Protein AF-A0A6F9CWI9-F1 (afdb_monomer)

Radius of gyration: 22.53 Å; Cα contacts (8 Å, |Δi|>4): 244; chains: 1; bounding box: 48×57×60 Å

Solvent-accessible surface area (backbone atoms only — not comparable to full-atom values): 13612 Å² total; per-residue (Å²): 106,69,52,42,53,70,71,31,34,35,52,53,48,54,38,64,93,28,52,43,75,46,95,86,74,48,76,44,82,51,75,65,89,70,38,47,77,46,67,90,95,56,34,76,38,84,75,82,71,62,57,75,76,38,55,42,40,74,71,73,48,93,63,99,56,70,42,57,37,62,51,38,40,38,26,8,46,24,39,29,53,45,24,73,72,63,76,45,63,77,48,79,58,93,48,67,69,59,29,54,47,38,54,63,70,53,78,85,71,80,66,85,67,68,81,74,58,70,55,56,52,50,51,41,50,37,25,57,38,72,50,66,91,76,28,57,47,72,75,56,52,56,68,30,48,65,70,8,59,72,65,77,49,67,65,80,53,65,82,80,70,47,73,86,81,80,83,48,72,68,55,59,64,61,68,68,70,76,77,90,41,72,65,57,54,52,49,52,54,52,23,62,75,64,76,36,94,64,70,90,78,66,65,76,71,62,64,63,65,73,70,68,82,66,86,78,92,82,79,136

Mean predicted aligned error: 11.87 Å

pLDDT: mean 84.64, std 15.92, range [37.09, 98.62]

Nearest PDB structures (foldseek):
  6cmj-assembly2_B  TM=9.920E-01  e=4.333E-23  Homo sapiens
  6ccf-assembly2_B  TM=9.978E-01  e=1.115E-20  Homo sapiens
  6ccf-assembly1_A  TM=9.974E-01  e=1.322E-20  Homo sapiens
  6cd6-assembly4_D  TM=9.961E-01  e=2.079E-20  Homo sapiens
  5yvc-assembly1_A  TM=9.947E-01  e=2.608E-20  Homo sapiens

Foldseek 3Di:
DLQCLLLQKQQLAQAPVQWDADPVRDTDGHDSPPMDGDDDNFDFDQDHDYDLLLAALVNLDPDSGTDGSQLSSLSSVLQRLLCVQPVDGQFDDPDSVVSSVCNQDPQRDDDVPPDDDVLNVVLSNLSSPNDSVSRDGPVRSQVRCVNCVNVVRHDDDCVVVHDNDDQDPVNVVVVDDPPPDPVVVVQVVVCVVVVHPDRPPPDPVVVVVVVPPDDDDDDD

Structure (mmCIF, N/CA/C/O backbone):
data_AF-A0A6F9CWI9-F1
#
_entry.id   AF-A0A6F9CWI9-F1
#
loop_
_atom_site.group_PDB
_atom_site.id
_atom_site.type_symbol
_atom_site.label_atom_id
_atom_site.label_alt_id
_atom_site.label_comp_id
_atom_site.label_asym_id
_atom_site.label_entity_id
_atom_site.label_seq_id
_atom_site.pdbx_PDB_ins_code
_atom_site.Cartn_x
_atom_site.Cartn_y
_atom_site.Cartn_z
_atom_site.occupancy
_atom_site.B_iso_or_equiv
_atom_site.auth_seq_id
_atom_site.auth_comp_id
_atom_site.auth_asym_id
_atom_site.auth_atom_id
_atom_site.pdbx_PDB_model_num
ATOM 1 N N . MET A 1 1 ? -9.636 0.264 3.028 1.00 91.25 1 MET A N 1
ATOM 2 C CA . MET A 1 1 ? -8.528 0.916 3.762 1.00 91.25 1 MET A CA 1
ATOM 3 C C . MET A 1 1 ? -8.906 2.286 4.291 1.00 91.25 1 MET A C 1
ATOM 5 O O . MET A 1 1 ? -8.685 2.490 5.474 1.00 91.25 1 MET A O 1
ATOM 9 N N . GLU A 1 2 ? -9.526 3.167 3.491 1.00 93.12 2 GLU A N 1
ATOM 10 C CA . GLU A 1 2 ? -10.055 4.467 3.962 1.00 93.12 2 GLU A CA 1
ATOM 11 C C . GLU A 1 2 ? -10.816 4.347 5.290 1.00 93.12 2 GLU A C 1
ATOM 13 O O . GLU A 1 2 ? -10.438 4.980 6.268 1.00 93.12 2 GLU A O 1
ATOM 18 N N . HIS A 1 3 ? -11.778 3.420 5.363 1.00 91.38 3 HIS A N 1
ATOM 19 C CA . HIS A 1 3 ? -12.528 3.145 6.588 1.00 91.38 3 HIS A CA 1
ATOM 20 C C . HIS A 1 3 ? -11.636 2.837 7.807 1.00 91.38 3 HIS A C 1
ATOM 22 O O . HIS A 1 3 ? -11.851 3.400 8.873 1.00 91.38 3 HIS A O 1
ATOM 28 N N . LEU A 1 4 ? -10.601 1.994 7.675 1.00 92.94 4 LEU A N 1
ATOM 29 C CA . LEU A 1 4 ? -9.699 1.686 8.798 1.00 92.94 4 LEU A CA 1
ATOM 30 C C . LEU A 1 4 ? -8.928 2.929 9.250 1.00 92.94 4 LEU A C 1
ATOM 32 O O . LEU A 1 4 ? -8.852 3.217 10.443 1.00 92.94 4 LEU A O 1
ATOM 36 N N . HIS A 1 5 ? -8.403 3.696 8.295 1.00 93.44 5 HIS A N 1
ATOM 37 C CA . HIS A 1 5 ? -7.671 4.932 8.575 1.00 93.44 5 HIS A CA 1
ATOM 38 C C . HIS A 1 5 ? -8.568 6.002 9.212 1.00 93.44 5 HIS A C 1
ATOM 40 O O . HIS A 1 5 ? -8.083 6.772 10.046 1.00 93.44 5 HIS A O 1
ATOM 46 N N . TYR A 1 6 ? -9.859 6.020 8.863 1.00 90.69 6 TYR A N 1
ATOM 47 C CA . TYR A 1 6 ? -10.886 6.851 9.489 1.00 90.69 6 TYR A CA 1
ATOM 48 C C . TYR A 1 6 ? -11.151 6.431 10.944 1.00 90.69 6 TYR A C 1
ATOM 50 O O . TYR A 1 6 ? -11.106 7.279 11.834 1.00 90.69 6 TYR A O 1
ATOM 58 N N . GLN A 1 7 ? -11.274 5.122 11.218 1.00 90.12 7 GLN A N 1
ATOM 59 C CA . GLN A 1 7 ? -11.365 4.559 12.582 1.00 90.12 7 GLN A CA 1
ATOM 60 C C . GLN A 1 7 ? -10.060 4.668 13.395 1.00 90.12 7 GLN A C 1
ATOM 62 O O . GLN A 1 7 ? -9.957 4.118 14.491 1.00 90.12 7 GLN A O 1
ATOM 67 N N . LYS A 1 8 ? -9.042 5.358 12.869 1.00 91.88 8 LYS A N 1
ATOM 68 C CA . LYS A 1 8 ? -7.715 5.498 13.479 1.00 91.88 8 LYS A CA 1
ATOM 69 C C . LYS A 1 8 ? -6.986 4.170 13.686 1.00 91.88 8 LYS A C 1
ATOM 71 O O . LYS A 1 8 ? -6.281 3.985 14.675 1.00 91.88 8 LYS A O 1
ATOM 76 N N . ILE A 1 9 ? -7.124 3.259 12.727 1.00 93.31 9 ILE A N 1
ATOM 77 C CA . ILE A 1 9 ? -6.454 1.958 12.706 1.00 93.31 9 ILE A CA 1
ATOM 78 C C . ILE A 1 9 ? -5.525 1.891 11.495 1.00 93.31 9 ILE A C 1
ATOM 80 O O . ILE A 1 9 ? -5.946 2.143 10.368 1.00 93.31 9 ILE A O 1
ATOM 84 N N . VAL A 1 10 ? -4.270 1.507 11.720 1.00 94.00 10 VAL A N 1
ATOM 85 C CA . VAL A 1 10 ? -3.338 1.086 10.661 1.00 94.00 10 VAL A CA 1
ATOM 86 C C . VAL A 1 10 ? -3.203 -0.430 10.683 1.00 94.00 10 VAL A C 1
ATOM 88 O O . VAL A 1 10 ? -3.048 -1.028 11.751 1.00 94.00 10 VAL A O 1
ATOM 91 N N . HIS A 1 11 ? -3.281 -1.069 9.517 1.00 95.56 11 HIS A N 1
ATOM 92 C CA . HIS A 1 11 ? -3.349 -2.530 9.434 1.00 95.56 11 HIS A CA 1
ATOM 93 C C . HIS A 1 11 ? -1.970 -3.186 9.570 1.00 95.56 11 HIS A C 1
ATOM 95 O O . HIS A 1 11 ? -1.829 -4.188 10.268 1.00 95.56 11 HIS A O 1
ATOM 101 N N . ARG A 1 12 ? -0.943 -2.616 8.925 1.00 93.56 12 ARG A N 1
ATOM 102 C CA . ARG A 1 12 ? 0.479 -3.023 8.976 1.00 93.56 12 ARG A CA 1
ATOM 103 C C . ARG A 1 12 ? 0.832 -4.386 8.368 1.00 93.56 12 ARG A C 1
ATOM 105 O O . ARG A 1 12 ? 2.012 -4.673 8.205 1.00 93.56 12 ARG A O 1
ATOM 112 N N . ASP A 1 13 ? -0.147 -5.207 7.990 1.00 94.81 13 ASP A N 1
ATOM 113 C CA . ASP A 1 13 ? 0.088 -6.479 7.275 1.00 94.81 13 ASP A CA 1
ATOM 114 C C . ASP A 1 13 ? -0.877 -6.700 6.096 1.00 94.81 13 ASP A C 1
ATOM 116 O O . ASP A 1 13 ? -1.504 -7.750 5.959 1.00 94.81 13 ASP A O 1
ATOM 120 N N . ILE A 1 14 ? -1.053 -5.678 5.252 1.00 97.38 14 ILE A N 1
ATOM 121 C CA . ILE A 1 14 ? -1.838 -5.810 4.016 1.00 97.38 14 ILE A CA 1
ATOM 122 C C . ILE A 1 14 ? -1.069 -6.666 3.006 1.00 97.38 14 ILE A C 1
ATOM 124 O O . ILE A 1 14 ? 0.055 -6.350 2.622 1.00 97.38 14 ILE A O 1
ATOM 128 N N . LYS A 1 15 ? -1.699 -7.760 2.579 1.00 96.62 15 LYS A N 1
ATOM 129 C CA . LYS A 1 15 ? -1.179 -8.717 1.596 1.00 96.62 15 LYS A CA 1
ATOM 130 C C . LYS A 1 15 ? -2.331 -9.523 0.991 1.00 96.62 15 LYS A C 1
ATOM 132 O O . LYS A 1 15 ? -3.368 -9.637 1.646 1.00 96.62 15 LYS A O 1
ATOM 137 N N . PRO A 1 16 ? -2.155 -10.175 -0.176 1.00 96.62 16 PRO A N 1
ATOM 138 C CA . PRO A 1 16 ? -3.210 -10.978 -0.799 1.00 96.62 16 PRO A CA 1
ATOM 139 C C . PRO A 1 16 ? -3.858 -12.008 0.138 1.00 96.62 16 PRO A C 1
ATOM 141 O O . PRO A 1 16 ? -5.068 -12.178 0.117 1.00 96.62 16 PRO A O 1
ATOM 144 N N . ALA A 1 17 ? -3.073 -12.657 1.006 1.00 94.12 17 ALA A N 1
ATOM 145 C CA . ALA A 1 17 ? -3.584 -13.655 1.951 1.00 94.12 17 ALA A CA 1
ATOM 146 C C . ALA A 1 17 ? -4.546 -13.082 3.014 1.00 94.12 17 ALA A C 1
ATOM 148 O O . ALA A 1 17 ? -5.330 -13.837 3.582 1.00 94.12 17 ALA A O 1
ATOM 149 N N . ASN A 1 18 ? -4.493 -11.768 3.254 1.00 96.06 18 ASN A N 1
ATOM 150 C CA . ASN A 1 18 ? -5.321 -11.049 4.225 1.00 96.06 18 ASN A CA 1
ATOM 151 C C . ASN A 1 18 ? -6.471 -10.275 3.546 1.00 96.06 18 ASN A C 1
ATOM 153 O O . ASN A 1 18 ? -7.184 -9.520 4.203 1.00 96.06 18 ASN A O 1
ATOM 157 N N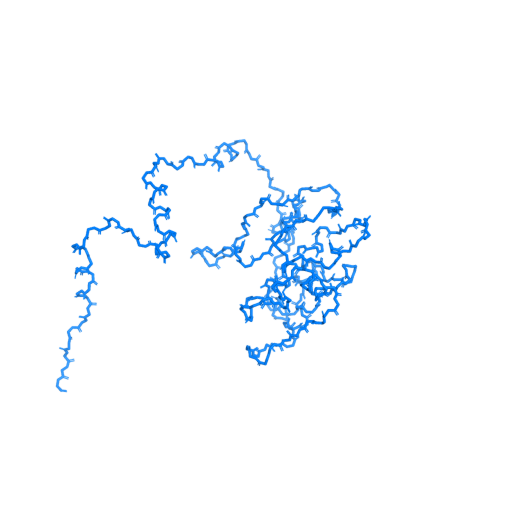 . VAL A 1 19 ? -6.665 -10.462 2.234 1.00 95.44 19 VAL A N 1
ATOM 158 C CA . VAL A 1 19 ? -7.799 -9.931 1.468 1.00 95.44 19 VAL A CA 1
ATOM 159 C C . VAL A 1 19 ? -8.687 -11.107 1.073 1.00 95.44 19 VAL A C 1
ATOM 161 O O . VAL A 1 19 ? -8.364 -11.881 0.175 1.00 95.44 19 VAL A O 1
ATOM 164 N N . LEU A 1 20 ? -9.797 -11.270 1.785 1.00 94.19 20 LEU A N 1
ATOM 165 C CA . LEU A 1 20 ? -10.723 -12.385 1.613 1.00 94.19 20 LEU A CA 1
ATOM 166 C C . LEU A 1 20 ? -11.842 -12.005 0.646 1.00 94.19 20 LEU A C 1
ATOM 168 O O . LEU A 1 20 ? -12.355 -10.894 0.718 1.00 94.19 20 LEU A O 1
ATOM 172 N N . LEU A 1 21 ? -12.253 -12.933 -0.217 1.00 92.00 21 LEU A N 1
ATOM 173 C CA . LEU A 1 21 ? -13.397 -12.758 -1.113 1.00 92.00 21 LEU A CA 1
ATOM 174 C C . LEU A 1 21 ? -14.643 -13.406 -0.497 1.00 92.00 21 LEU A C 1
ATOM 176 O O . LEU A 1 21 ? -14.624 -14.597 -0.176 1.00 92.00 21 LEU A O 1
ATOM 180 N N . GLY A 1 22 ? -15.699 -12.616 -0.316 1.00 89.56 22 GLY A N 1
ATOM 181 C CA . GLY A 1 22 ? -17.019 -13.082 0.094 1.00 89.56 22 GLY A CA 1
ATOM 182 C C . GLY A 1 22 ? -17.752 -13.827 -1.022 1.00 89.56 22 GLY A C 1
ATOM 183 O O . GLY A 1 22 ? -17.395 -13.753 -2.197 1.00 89.56 22 GLY A O 1
ATOM 184 N N . ASP A 1 23 ? -18.801 -14.553 -0.647 1.00 90.25 23 ASP A N 1
ATOM 185 C CA . ASP A 1 23 ? -19.734 -15.214 -1.569 1.00 90.25 23 ASP A CA 1
ATOM 186 C C . ASP A 1 23 ? -20.572 -14.222 -2.389 1.00 90.25 23 ASP A C 1
ATOM 188 O O . ASP A 1 23 ? -21.022 -14.543 -3.487 1.00 90.25 23 ASP A O 1
ATOM 192 N N . ASP A 1 24 ? -20.718 -13.003 -1.882 1.00 90.56 24 ASP A N 1
ATOM 193 C CA . ASP A 1 24 ? -21.313 -11.848 -2.548 1.00 90.56 24 ASP A CA 1
ATOM 194 C C . ASP A 1 24 ? -20.381 -11.161 -3.564 1.00 90.56 24 ASP A C 1
ATOM 196 O O . ASP A 1 24 ? -20.781 -10.193 -4.207 1.00 90.56 24 ASP A O 1
ATOM 200 N N . GLY A 1 25 ? -19.146 -11.649 -3.718 1.00 88.38 25 GLY A N 1
ATOM 201 C CA . GLY A 1 25 ? -18.148 -11.073 -4.617 1.00 88.38 25 GLY A CA 1
ATOM 202 C C . GLY A 1 25 ? -17.420 -9.847 -4.058 1.00 88.38 25 GLY A C 1
ATOM 203 O O . GLY A 1 25 ? -16.585 -9.282 -4.764 1.00 88.38 25 GLY A O 1
ATOM 204 N N . HIS A 1 26 ? -17.670 -9.447 -2.806 1.00 89.19 26 HIS A N 1
ATOM 205 C CA . HIS A 1 26 ? -16.976 -8.322 -2.179 1.00 89.19 26 HIS A CA 1
ATOM 206 C C . HIS A 1 26 ? -15.739 -8.768 -1.405 1.00 89.19 26 HIS A C 1
ATOM 208 O O . HIS A 1 26 ? -15.702 -9.827 -0.774 1.00 89.19 26 HIS A O 1
ATOM 214 N N . VAL A 1 27 ? -14.711 -7.920 -1.411 1.00 92.69 27 VAL A N 1
ATOM 215 C CA . VAL A 1 27 ? -13.483 -8.164 -0.650 1.00 92.69 27 VAL A CA 1
ATOM 216 C C . VAL A 1 27 ? -13.596 -7.651 0.785 1.00 92.69 27 VAL A C 1
ATOM 218 O O . VAL A 1 27 ? -14.159 -6.587 1.043 1.00 92.69 27 VAL A O 1
ATOM 221 N N . LYS A 1 28 ? -13.016 -8.390 1.732 1.00 92.44 28 LYS A N 1
ATOM 222 C CA . LYS A 1 28 ? -12.929 -8.028 3.151 1.00 92.44 28 LYS A CA 1
ATOM 223 C C . LYS A 1 28 ? -11.494 -8.171 3.639 1.00 92.44 28 LYS A C 1
ATOM 225 O O . LYS A 1 28 ? -10.828 -9.162 3.350 1.00 92.44 28 LYS A O 1
ATOM 230 N N . ILE A 1 29 ? -11.024 -7.180 4.389 1.00 94.25 29 ILE A N 1
ATOM 231 C CA . ILE A 1 29 ? -9.702 -7.216 5.023 1.00 94.25 29 ILE A CA 1
ATOM 232 C C . ILE A 1 29 ? -9.796 -8.060 6.296 1.00 94.25 29 ILE A C 1
ATOM 234 O O . ILE A 1 29 ? -10.750 -7.921 7.062 1.00 94.25 29 ILE A O 1
ATOM 238 N N . ALA A 1 30 ? -8.819 -8.933 6.510 1.00 93.38 30 ALA A N 1
ATOM 239 C CA . ALA A 1 30 ? -8.732 -9.823 7.659 1.00 93.38 30 ALA A CA 1
ATOM 240 C C . ALA A 1 30 ? -7.338 -9.775 8.306 1.00 93.38 30 ALA A C 1
ATOM 242 O O . ALA A 1 30 ? -6.405 -9.224 7.737 1.00 93.38 30 ALA A O 1
ATOM 243 N N . ASP A 1 31 ? -7.213 -10.424 9.467 1.00 91.19 31 ASP A N 1
ATOM 244 C CA . ASP A 1 31 ? -5.972 -10.565 10.246 1.00 91.19 31 ASP A CA 1
ATOM 245 C C . ASP A 1 31 ? -5.373 -9.244 10.766 1.00 91.19 31 ASP A C 1
ATOM 247 O O . ASP A 1 31 ? -4.345 -8.743 10.318 1.00 91.19 31 ASP A O 1
ATOM 251 N N . PHE A 1 32 ? -6.010 -8.723 11.814 1.00 92.06 32 PHE A N 1
ATOM 252 C CA . PHE A 1 32 ? -5.604 -7.511 12.526 1.00 92.06 32 PHE A CA 1
ATOM 253 C C . PHE A 1 32 ? -4.542 -7.769 13.612 1.00 92.06 32 PHE A C 1
ATOM 255 O O . PHE A 1 32 ? -4.320 -6.907 14.464 1.00 92.06 32 PHE A O 1
ATOM 262 N N . GLY A 1 33 ? -3.876 -8.933 13.614 1.00 89.12 33 GLY A N 1
ATOM 263 C CA . GLY A 1 33 ? -3.001 -9.375 14.710 1.00 89.12 33 GLY A CA 1
ATOM 264 C C . GLY A 1 33 ? -1.794 -8.473 14.996 1.00 89.12 33 GLY A C 1
ATOM 265 O O . GLY A 1 33 ? -1.249 -8.509 16.097 1.00 89.12 33 GLY A O 1
ATOM 266 N N . VAL A 1 34 ? -1.391 -7.646 14.026 1.00 89.44 34 VAL A N 1
ATOM 267 C CA . VAL A 1 34 ? -0.309 -6.652 14.167 1.00 89.44 34 VAL A CA 1
ATOM 268 C C . VAL A 1 34 ? -0.765 -5.215 13.896 1.00 89.44 34 VAL A C 1
ATOM 270 O O . VAL A 1 34 ? 0.072 -4.311 13.793 1.00 89.44 34 VAL A O 1
ATOM 273 N N . SER A 1 35 ? -2.079 -5.003 13.784 1.00 91.12 35 SER A N 1
ATOM 274 C CA . SER A 1 35 ? -2.664 -3.676 13.594 1.00 91.12 35 SER A CA 1
ATOM 275 C C . SER A 1 35 ? -2.382 -2.770 14.795 1.00 91.12 35 SER A C 1
ATOM 277 O O . SER A 1 35 ? -2.045 -3.237 15.885 1.00 91.12 35 SER A O 1
ATOM 279 N N . ASN A 1 36 ? -2.468 -1.457 14.591 1.00 90.25 36 ASN A N 1
ATOM 280 C CA . ASN A 1 36 ? -2.292 -0.489 15.667 1.00 90.25 36 ASN A CA 1
ATOM 281 C C . ASN A 1 36 ? -3.350 0.609 15.598 1.00 90.25 36 ASN A C 1
ATOM 283 O O . ASN A 1 36 ? -3.658 1.106 14.514 1.00 90.25 36 ASN A O 1
ATOM 287 N N . GLN A 1 37 ? -3.852 1.012 16.762 1.00 90.25 37 GLN A N 1
ATOM 288 C CA . GLN A 1 37 ? -4.696 2.190 16.902 1.00 90.25 37 GLN A CA 1
ATOM 289 C C . GLN A 1 37 ? -3.817 3.416 17.169 1.00 90.25 37 GLN A C 1
ATOM 291 O O . GLN A 1 37 ? -2.777 3.314 17.821 1.00 90.25 37 GLN A O 1
ATOM 296 N N . PHE A 1 38 ? -4.209 4.577 16.657 1.00 88.88 38 PHE A N 1
ATOM 297 C CA . PHE A 1 38 ? -3.470 5.820 16.858 1.00 88.88 38 PHE A CA 1
ATOM 298 C C . PHE A 1 38 ? -4.384 6.984 17.232 1.00 88.88 38 PHE A C 1
ATOM 300 O O . PHE A 1 38 ? -5.596 6.939 17.045 1.00 88.88 38 PHE A O 1
ATOM 307 N N . GLU A 1 39 ? -3.7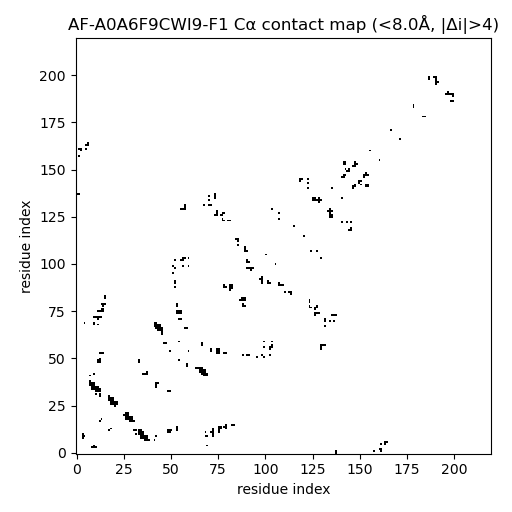86 8.054 17.746 1.00 84.81 39 GLU A N 1
ATOM 308 C CA . GLU A 1 39 ? -4.471 9.316 18.012 1.00 84.81 39 GLU A CA 1
ATOM 309 C C . GLU A 1 39 ? -4.014 10.392 17.020 1.00 84.81 39 GLU A C 1
ATOM 311 O O . GLU A 1 39 ? -2.923 10.327 16.451 1.00 84.81 39 GLU A O 1
ATOM 316 N N . GLY A 1 40 ? -4.855 11.402 16.796 1.00 88.19 40 GLY A N 1
ATOM 317 C CA . GLY A 1 40 ? -4.556 12.482 15.856 1.00 88.19 40 GLY A CA 1
ATOM 318 C C . GLY A 1 40 ? -4.707 12.071 14.387 1.00 88.19 40 GLY A C 1
ATOM 319 O O . GLY A 1 40 ? -5.639 11.352 14.012 1.00 88.19 40 GLY A O 1
ATOM 320 N N . ASN A 1 41 ? -3.834 12.596 13.524 1.00 83.00 41 ASN A N 1
ATOM 321 C CA . ASN A 1 41 ? -3.974 12.460 12.069 1.00 83.00 41 ASN A CA 1
ATOM 322 C C . ASN A 1 41 ? -3.303 11.210 11.492 1.00 83.00 41 ASN A C 1
ATOM 324 O O . ASN A 1 41 ? -3.758 10.723 10.454 1.00 83.00 41 ASN A O 1
ATOM 328 N N . ASP A 1 42 ? -2.276 10.676 12.153 1.00 86.50 42 ASP A N 1
ATOM 329 C CA . ASP A 1 42 ? -1.497 9.536 11.668 1.00 86.50 42 ASP A CA 1
ATOM 330 C C . ASP A 1 42 ? -0.848 8.758 12.822 1.00 86.50 42 ASP A C 1
ATOM 332 O O . ASP A 1 42 ? -0.602 9.307 13.896 1.00 86.50 42 ASP A O 1
ATOM 336 N N . ALA A 1 43 ? -0.536 7.488 12.578 1.00 82.38 43 ALA A N 1
ATOM 337 C CA . ALA A 1 43 ? 0.235 6.655 13.484 1.00 82.38 43 ALA A CA 1
ATOM 338 C C . ALA A 1 43 ? 1.728 6.927 13.285 1.00 82.38 43 ALA A C 1
ATOM 340 O O . ALA A 1 43 ? 2.304 6.505 12.285 1.00 82.38 43 ALA A O 1
ATOM 341 N N . LEU A 1 44 ? 2.374 7.577 14.252 1.00 85.50 44 LEU A N 1
ATOM 342 C CA . LEU A 1 44 ? 3.832 7.688 14.283 1.00 85.50 44 LEU A CA 1
ATOM 343 C C . LEU A 1 44 ? 4.423 6.408 14.874 1.00 85.50 44 LEU A C 1
ATOM 345 O O . LEU A 1 44 ? 4.397 6.187 16.084 1.00 85.50 44 LEU A O 1
ATOM 349 N N . LEU A 1 45 ? 4.928 5.539 14.002 1.00 81.75 45 LEU A N 1
ATOM 350 C CA . LEU A 1 45 ? 5.431 4.223 14.380 1.00 81.75 45 LEU A CA 1
ATOM 351 C C . LEU A 1 45 ? 6.961 4.219 14.459 1.00 81.75 45 LEU A C 1
ATOM 353 O O . LEU A 1 45 ? 7.639 4.807 13.623 1.00 81.75 45 LEU A O 1
ATOM 357 N N . SER A 1 46 ? 7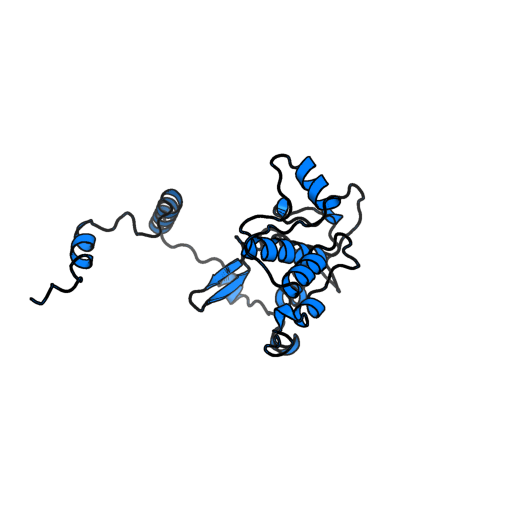.495 3.513 15.457 1.00 77.00 46 SER A N 1
ATOM 358 C CA . SER A 1 46 ? 8.930 3.228 15.620 1.00 77.00 46 SER A CA 1
ATOM 359 C C . SER A 1 46 ? 9.252 1.729 15.591 1.00 77.00 46 SER A C 1
ATOM 361 O O . SER A 1 46 ? 10.421 1.347 15.613 1.00 77.00 46 SER A O 1
ATOM 363 N N . SER A 1 47 ? 8.225 0.869 15.550 1.00 74.25 47 SER A N 1
ATOM 364 C CA . SER A 1 47 ? 8.365 -0.590 15.530 1.00 74.25 47 SER A CA 1
ATOM 365 C C . SER A 1 47 ? 8.077 -1.172 14.150 1.00 74.25 47 SER A C 1
ATOM 367 O O . SER A 1 47 ? 7.119 -0.788 13.471 1.00 74.25 47 SER A O 1
ATOM 369 N N . THR A 1 48 ? 8.881 -2.156 13.762 1.00 76.19 48 THR A N 1
ATOM 370 C CA . THR A 1 48 ? 8.691 -2.943 12.545 1.00 76.19 48 THR A CA 1
ATOM 371 C C . THR A 1 48 ? 7.822 -4.166 12.841 1.00 76.19 48 THR A C 1
ATOM 373 O O . THR A 1 48 ? 8.055 -4.897 13.800 1.00 76.19 48 THR A O 1
ATOM 376 N N . ALA A 1 49 ? 6.780 -4.375 12.038 1.00 79.75 49 ALA A N 1
ATOM 377 C CA . ALA A 1 49 ? 5.923 -5.559 12.074 1.00 79.75 49 ALA A CA 1
ATOM 378 C C . ALA A 1 49 ? 5.356 -5.813 10.670 1.00 79.75 49 ALA A C 1
ATOM 380 O O . ALA A 1 49 ? 5.376 -4.909 9.834 1.00 79.75 49 ALA A O 1
ATOM 381 N N . GLY A 1 50 ? 4.845 -7.023 10.438 1.00 85.25 50 GLY A N 1
ATOM 382 C CA . GLY A 1 50 ? 4.255 -7.434 9.163 1.00 85.25 50 GLY A CA 1
ATOM 383 C C . GLY A 1 50 ? 5.153 -8.358 8.338 1.00 85.25 50 GLY A C 1
ATOM 384 O O . GLY A 1 50 ? 6.219 -8.800 8.771 1.00 85.25 50 GLY A O 1
ATOM 385 N N . THR A 1 51 ? 4.683 -8.696 7.141 1.00 91.25 51 THR A N 1
ATOM 386 C CA . THR A 1 51 ? 5.358 -9.631 6.234 1.00 91.25 51 THR A CA 1
ATOM 387 C C . THR A 1 51 ? 6.505 -8.938 5.474 1.00 91.25 51 THR A C 1
ATOM 389 O O . THR A 1 51 ? 6.239 -7.967 4.767 1.00 91.25 51 THR A O 1
ATOM 392 N N . PRO A 1 52 ? 7.759 -9.444 5.504 1.00 94.06 52 PRO A N 1
ATOM 393 C CA . PRO A 1 52 ? 8.930 -8.721 4.988 1.00 94.06 52 PRO A CA 1
ATOM 394 C C . PRO A 1 52 ? 8.845 -8.182 3.555 1.00 94.06 52 PRO A C 1
ATOM 396 O O . PRO A 1 52 ? 9.264 -7.061 3.293 1.00 94.06 52 PRO A O 1
ATOM 399 N N . ALA A 1 53 ? 8.275 -8.946 2.617 1.00 95.94 53 ALA A N 1
ATOM 400 C CA . ALA A 1 53 ? 8.153 -8.522 1.216 1.00 95.94 53 ALA A CA 1
ATOM 401 C C . ALA A 1 53 ? 7.170 -7.350 1.002 1.00 95.94 53 ALA A C 1
ATOM 403 O O . ALA A 1 53 ? 7.173 -6.736 -0.062 1.00 95.94 53 ALA A O 1
ATOM 404 N N . PHE A 1 54 ? 6.343 -7.045 2.006 1.00 97.06 54 PHE A N 1
ATOM 405 C CA . PHE A 1 54 ? 5.328 -5.990 1.995 1.00 97.06 54 PHE A CA 1
ATOM 406 C C . PHE A 1 54 ? 5.729 -4.790 2.864 1.00 97.06 54 PHE A C 1
ATOM 408 O O . PHE A 1 54 ? 4.990 -3.813 2.932 1.00 97.06 54 PHE A O 1
ATOM 415 N N . MET A 1 55 ? 6.892 -4.840 3.522 1.00 95.12 55 MET A N 1
ATOM 416 C CA . MET A 1 55 ? 7.378 -3.745 4.360 1.00 95.12 55 MET A CA 1
ATOM 417 C C . MET A 1 55 ? 7.873 -2.576 3.504 1.00 95.12 55 MET A C 1
ATOM 419 O O . MET A 1 55 ? 8.576 -2.771 2.509 1.00 95.12 55 MET A O 1
ATOM 423 N N . ALA A 1 56 ? 7.522 -1.358 3.914 1.00 95.06 56 ALA A N 1
ATOM 424 C CA . ALA A 1 56 ? 7.948 -0.132 3.250 1.00 95.06 56 ALA A CA 1
ATOM 425 C C . ALA A 1 56 ? 9.422 0.199 3.567 1.00 95.06 56 ALA A C 1
ATOM 427 O O . ALA A 1 56 ? 9.897 -0.124 4.664 1.00 95.06 56 ALA A O 1
ATOM 428 N N . PRO A 1 57 ? 10.168 0.837 2.648 1.00 94.81 57 PRO A N 1
ATOM 429 C CA . PRO A 1 57 ? 11.608 1.060 2.787 1.00 94.81 57 PRO A CA 1
ATOM 430 C C . PRO A 1 57 ? 11.991 1.889 4.017 1.00 9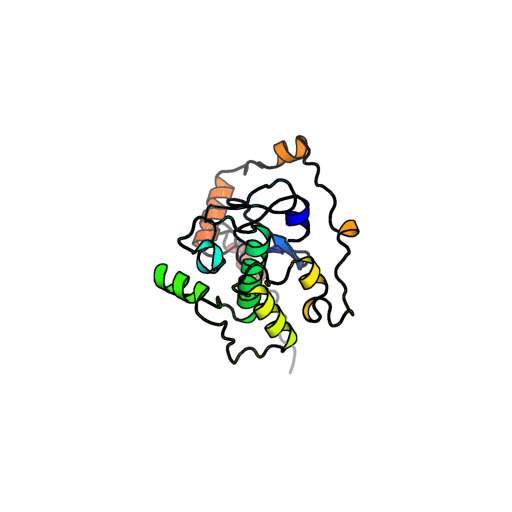4.81 57 PRO A C 1
ATOM 432 O O . PRO A 1 57 ? 13.026 1.620 4.626 1.00 94.81 57 PRO A O 1
ATOM 435 N N . GLU A 1 58 ? 11.158 2.849 4.419 1.00 92.56 58 GLU A N 1
ATOM 436 C CA . GLU A 1 58 ? 11.377 3.696 5.593 1.00 92.56 58 GLU A CA 1
ATOM 437 C C . GLU A 1 58 ? 11.421 2.903 6.908 1.00 92.56 58 GLU A C 1
ATOM 439 O O . GLU A 1 58 ? 12.131 3.285 7.833 1.00 92.56 58 GLU A O 1
ATOM 444 N N . THR A 1 59 ? 10.759 1.743 6.964 1.00 90.31 59 THR A N 1
ATOM 445 C CA . THR A 1 59 ? 10.781 0.851 8.136 1.00 90.31 59 THR A CA 1
ATOM 446 C C . THR A 1 59 ? 12.076 0.043 8.252 1.00 90.31 59 THR A C 1
ATOM 448 O O . THR A 1 59 ? 12.335 -0.572 9.282 1.00 90.31 59 THR A O 1
ATOM 451 N N . LEU A 1 60 ? 12.894 0.029 7.195 1.00 87.00 60 LEU A N 1
ATOM 452 C CA . LEU A 1 60 ? 14.122 -0.765 7.071 1.00 87.00 60 LEU A CA 1
ATOM 453 C C . LEU A 1 60 ? 15.390 0.094 7.215 1.00 87.00 60 LEU A C 1
ATOM 455 O O . LEU A 1 60 ? 16.492 -0.347 6.870 1.00 87.00 60 LEU A O 1
ATOM 459 N N . SER A 1 61 ? 15.231 1.344 7.642 1.00 76.44 61 SER A N 1
ATOM 460 C CA . SER A 1 61 ? 16.331 2.275 7.879 1.00 76.44 61 SER A CA 1
ATOM 461 C C . SER A 1 61 ? 16.871 2.123 9.300 1.00 76.44 61 SER A C 1
ATOM 463 O O . SER A 1 61 ? 16.111 1.949 10.245 1.00 76.44 61 SER A O 1
ATOM 465 N N . ASP A 1 62 ? 18.191 2.244 9.459 1.00 65.50 62 ASP A N 1
ATOM 466 C CA . ASP A 1 62 ? 18.870 2.132 10.763 1.00 65.50 62 ASP A CA 1
ATOM 467 C C . ASP A 1 62 ? 18.685 3.381 11.650 1.00 65.50 62 ASP A C 1
ATOM 469 O O . ASP A 1 62 ? 19.125 3.424 12.798 1.00 65.50 62 ASP A O 1
ATOM 473 N N . ILE A 1 63 ? 18.045 4.425 11.118 1.00 67.44 63 ILE A N 1
ATOM 474 C CA . ILE A 1 63 ? 17.763 5.669 11.830 1.00 67.44 63 ILE A CA 1
ATOM 475 C C . ILE A 1 63 ? 16.435 5.491 12.566 1.00 67.44 63 ILE A C 1
ATOM 477 O O . ILE A 1 63 ? 15.420 5.193 11.941 1.00 67.44 63 ILE A O 1
ATOM 481 N N . HIS A 1 64 ? 16.427 5.708 13.884 1.00 61.00 64 HIS A N 1
ATOM 482 C CA . HIS A 1 64 ? 15.214 5.728 14.711 1.00 61.00 64 HIS A CA 1
ATOM 483 C C . HIS A 1 64 ? 14.331 6.946 14.393 1.00 61.00 64 HIS A C 1
ATOM 485 O O . HIS A 1 64 ? 14.193 7.864 15.200 1.00 61.00 64 HIS A O 1
ATOM 491 N N . GLN A 1 65 ? 13.750 6.964 13.197 1.00 70.75 65 GLN A N 1
ATOM 492 C CA . GLN A 1 65 ? 12.795 7.965 12.753 1.00 70.75 65 GLN A CA 1
ATOM 493 C C . GLN A 1 65 ? 11.385 7.385 12.832 1.00 70.75 65 GLN A C 1
ATOM 495 O O . GLN A 1 65 ? 11.139 6.248 12.433 1.00 70.75 65 GLN A O 1
ATOM 500 N N . SER A 1 66 ? 10.454 8.173 13.364 1.00 81.19 66 SER A N 1
ATOM 501 C CA . SER A 1 66 ? 9.034 7.851 13.295 1.00 81.19 66 SER A CA 1
ATOM 502 C C . SER A 1 66 ? 8.550 7.926 11.848 1.00 81.19 66 SER A C 1
ATOM 504 O O . SER A 1 66 ? 8.808 8.927 11.179 1.00 81.19 66 SER A O 1
ATOM 506 N N . PHE A 1 67 ? 7.811 6.921 11.392 1.00 85.81 67 PHE A N 1
ATOM 507 C CA . PHE A 1 67 ? 7.205 6.893 10.058 1.00 85.81 67 PHE A CA 1
ATOM 508 C C . PHE A 1 67 ? 5.675 6.891 10.134 1.00 85.81 67 PHE A C 1
ATOM 510 O O . PHE A 1 67 ? 5.096 6.443 11.126 1.00 85.81 67 PHE A O 1
ATOM 517 N N . SER A 1 68 ? 5.038 7.393 9.071 1.00 92.06 68 SER A N 1
ATOM 518 C CA . SER A 1 68 ? 3.581 7.393 8.887 1.00 92.06 68 SER A CA 1
ATOM 519 C C . SER A 1 68 ? 3.066 5.969 8.707 1.00 92.06 68 SER A C 1
ATOM 521 O O . SER A 1 68 ? 3.388 5.309 7.720 1.00 92.06 68 SER A O 1
ATOM 523 N N . GLY A 1 69 ? 2.230 5.493 9.629 1.00 92.31 69 GLY A N 1
ATOM 524 C CA . GLY A 1 69 ? 1.585 4.188 9.511 1.00 92.31 69 GLY A CA 1
ATOM 525 C C . GLY A 1 69 ? 0.614 4.112 8.332 1.00 92.31 69 GLY A C 1
ATOM 526 O O . GLY A 1 69 ? 0.527 3.067 7.687 1.00 92.31 69 GLY A O 1
ATOM 527 N N . LYS A 1 70 ? -0.064 5.218 7.992 1.00 95.31 70 LYS A N 1
ATOM 528 C CA . LYS A 1 70 ? -0.930 5.270 6.804 1.00 95.31 70 LYS A CA 1
ATOM 529 C C . LYS A 1 70 ? -0.138 5.072 5.511 1.00 95.31 70 LYS A C 1
ATOM 531 O O . LYS A 1 70 ? -0.583 4.325 4.640 1.00 95.31 70 LYS A O 1
ATOM 536 N N . ALA A 1 71 ? 1.045 5.679 5.402 1.00 96.06 71 ALA A N 1
ATOM 537 C CA . ALA A 1 71 ? 1.917 5.513 4.241 1.00 96.06 71 ALA A CA 1
ATOM 538 C C . ALA A 1 71 ? 2.439 4.072 4.099 1.00 96.06 71 ALA A C 1
ATOM 540 O O . ALA A 1 71 ? 2.601 3.596 2.970 1.00 96.06 71 ALA A O 1
ATOM 541 N N . LEU A 1 72 ? 2.660 3.353 5.211 1.00 95.44 72 LEU A N 1
ATOM 542 C CA . LEU A 1 72 ? 3.027 1.927 5.173 1.00 95.44 72 LEU A CA 1
ATOM 543 C C . LEU A 1 72 ? 1.929 1.075 4.550 1.00 95.44 72 LEU A C 1
ATOM 545 O O . LEU A 1 72 ? 2.201 0.210 3.720 1.00 95.44 72 LEU A O 1
ATOM 549 N N . ASP A 1 73 ? 0.687 1.322 4.962 1.00 97.00 73 ASP A N 1
ATOM 550 C CA . ASP A 1 73 ? -0.471 0.602 4.454 1.00 97.00 73 ASP A CA 1
ATOM 551 C C . ASP A 1 73 ? -0.641 0.835 2.945 1.00 97.00 73 ASP A C 1
ATOM 553 O O . ASP A 1 73 ? -0.914 -0.116 2.213 1.00 97.00 73 ASP A O 1
ATOM 557 N N . VAL A 1 74 ? -0.401 2.060 2.454 1.00 98.38 74 VAL A N 1
ATOM 558 C CA . VAL A 1 74 ? -0.417 2.348 1.009 1.00 98.38 74 VAL A CA 1
ATOM 559 C C . VAL A 1 74 ? 0.680 1.584 0.265 1.00 98.38 74 VAL A C 1
ATOM 561 O O . VAL A 1 74 ? 0.407 0.988 -0.778 1.00 98.38 74 VAL A O 1
ATOM 564 N N . TRP A 1 75 ? 1.903 1.544 0.800 1.00 98.31 75 TRP A N 1
ATOM 565 C CA . TRP A 1 75 ? 2.979 0.751 0.201 1.00 98.31 75 TRP A CA 1
ATOM 566 C C . TRP A 1 75 ? 2.585 -0.728 0.097 1.00 98.31 75 TRP A C 1
ATOM 568 O O . TRP A 1 75 ? 2.679 -1.335 -0.971 1.00 98.31 75 TRP A O 1
ATOM 578 N N . ALA A 1 76 ? 2.078 -1.301 1.190 1.00 97.94 76 ALA A N 1
ATOM 579 C CA . ALA A 1 76 ? 1.644 -2.692 1.238 1.00 97.94 76 ALA A CA 1
ATOM 580 C C . ALA A 1 76 ? 0.468 -2.973 0.277 1.00 97.94 76 ALA A C 1
ATOM 582 O O . ALA A 1 76 ? 0.431 -4.029 -0.365 1.00 97.94 76 ALA A O 1
ATOM 583 N N . MET A 1 77 ? -0.452 -2.016 0.095 1.00 98.31 77 MET A N 1
ATOM 584 C CA . MET A 1 77 ? -1.478 -2.076 -0.953 1.00 98.31 77 MET A CA 1
ATOM 585 C C . MET A 1 77 ? -0.864 -2.083 -2.360 1.00 98.31 77 MET A C 1
ATOM 587 O O . MET A 1 77 ? -1.309 -2.865 -3.194 1.00 98.31 77 MET A O 1
ATOM 591 N N . GLY A 1 78 ? 0.169 -1.279 -2.627 1.00 98.56 78 GLY A N 1
ATOM 592 C CA . GLY A 1 78 ? 0.862 -1.253 -3.921 1.00 98.56 78 GLY A CA 1
ATOM 593 C C . GLY A 1 78 ? 1.551 -2.582 -4.238 1.00 98.56 78 GLY A C 1
ATOM 594 O O . GLY A 1 78 ? 1.415 -3.118 -5.339 1.00 98.56 78 GLY A O 1
ATOM 595 N N . VAL A 1 79 ? 2.219 -3.177 -3.242 1.00 98.62 79 VAL A N 1
ATOM 596 C CA . VAL A 1 79 ? 2.805 -4.523 -3.358 1.00 98.62 79 VAL A CA 1
ATOM 597 C C . VAL A 1 79 ? 1.709 -5.561 -3.617 1.00 98.62 79 VAL A C 1
ATOM 599 O O . VAL A 1 79 ? 1.879 -6.444 -4.457 1.00 98.62 79 VAL A O 1
ATOM 602 N N . THR A 1 80 ? 0.573 -5.449 -2.927 1.00 98.38 80 THR A N 1
ATOM 603 C CA . THR A 1 80 ? -0.586 -6.342 -3.085 1.00 98.38 80 THR A CA 1
ATOM 604 C C . THR A 1 80 ? -1.209 -6.236 -4.476 1.00 98.38 80 THR A C 1
ATOM 606 O O . THR A 1 80 ? -1.451 -7.264 -5.104 1.00 98.38 80 THR A O 1
ATOM 609 N N . LEU A 1 81 ? -1.401 -5.019 -4.989 1.00 98.38 81 LEU A N 1
ATOM 610 C CA . LEU A 1 81 ? -1.913 -4.767 -6.335 1.00 98.38 81 LEU A CA 1
ATOM 611 C C . LEU A 1 81 ? -0.988 -5.372 -7.395 1.00 98.38 81 LEU A C 1
ATOM 613 O O . LEU A 1 81 ? -1.445 -6.107 -8.267 1.00 98.38 81 LEU A O 1
ATOM 617 N N . TYR A 1 82 ? 0.325 -5.160 -7.264 1.00 98.56 82 TYR A N 1
ATOM 618 C CA . TYR A 1 82 ? 1.313 -5.808 -8.126 1.00 98.56 82 TYR A CA 1
ATOM 619 C C . TYR A 1 82 ? 1.191 -7.344 -8.066 1.00 98.56 82 TYR A C 1
ATOM 621 O O . TYR A 1 82 ? 1.225 -8.013 -9.099 1.00 98.56 82 TYR A O 1
ATOM 629 N N . CYS A 1 83 ? 0.997 -7.922 -6.874 1.00 98.00 83 CYS A N 1
ATOM 630 C CA . CYS A 1 83 ? 0.817 -9.368 -6.722 1.00 98.00 83 CYS A CA 1
ATOM 631 C C . CYS A 1 83 ? -0.455 -9.886 -7.405 1.00 98.00 83 CYS A C 1
ATOM 633 O O . CYS A 1 83 ? -0.417 -10.979 -7.964 1.00 98.00 83 CYS A O 1
ATOM 635 N N . PHE A 1 84 ? -1.564 -9.140 -7.380 1.00 97.25 84 PHE A N 1
ATOM 636 C CA . PHE A 1 84 ? -2.789 -9.546 -8.077 1.00 97.25 84 PHE A CA 1
ATOM 637 C C . PHE A 1 84 ? -2.603 -9.613 -9.591 1.00 97.25 84 PHE A C 1
ATOM 639 O O . PHE A 1 84 ? -3.140 -10.510 -10.232 1.00 97.25 84 PHE A O 1
ATOM 646 N N . VAL A 1 85 ? -1.805 -8.704 -10.146 1.00 97.31 85 VAL A N 1
ATOM 647 C CA . VAL A 1 85 ? -1.547 -8.624 -11.586 1.00 97.31 85 VAL A CA 1
ATOM 648 C C . VAL A 1 85 ? -0.536 -9.681 -12.039 1.00 97.31 85 VAL A C 1
ATOM 650 O O . VAL A 1 85 ? -0.760 -10.376 -13.027 1.00 97.31 85 VAL A O 1
ATOM 653 N N . PHE A 1 86 ? 0.585 -9.818 -11.324 1.00 97.25 86 PHE A N 1
ATOM 654 C CA . PHE A 1 86 ? 1.732 -10.618 -11.779 1.00 97.25 86 PHE A CA 1
ATOM 655 C C . PHE A 1 86 ? 1.911 -11.952 -11.044 1.00 97.25 86 PHE A C 1
ATOM 657 O O . PHE A 1 86 ? 2.803 -12.727 -11.389 1.00 97.25 86 PHE A O 1
ATOM 664 N N . GLY A 1 87 ? 1.126 -12.220 -9.998 1.00 96.38 87 GLY A N 1
ATOM 665 C CA . GLY A 1 87 ? 1.227 -13.439 -9.188 1.00 96.38 87 GLY A CA 1
ATOM 666 C C . GLY A 1 87 ? 2.499 -13.548 -8.336 1.00 96.38 87 GLY A C 1
ATOM 667 O O . GLY A 1 87 ? 2.758 -14.598 -7.750 1.00 96.38 87 GLY A O 1
ATOM 668 N N . LYS A 1 88 ? 3.313 -12.488 -8.262 1.00 95.75 88 LYS A N 1
ATOM 669 C CA . LYS A 1 88 ? 4.573 -12.430 -7.503 1.00 95.75 88 LYS A CA 1
ATOM 670 C C . LYS A 1 88 ? 4.803 -11.036 -6.930 1.00 95.75 88 LYS A C 1
ATOM 672 O O . LYS A 1 88 ? 4.249 -10.072 -7.442 1.00 95.75 88 LYS A O 1
ATOM 677 N N . CYS A 1 89 ? 5.654 -10.919 -5.914 1.00 97.44 89 CYS A N 1
ATOM 678 C CA . CYS A 1 89 ? 6.039 -9.622 -5.355 1.00 97.44 89 CYS A CA 1
ATOM 679 C C . CYS A 1 89 ? 7.027 -8.874 -6.279 1.00 97.44 89 CYS A C 1
ATOM 681 O O . CYS A 1 89 ? 7.849 -9.524 -6.933 1.00 97.44 89 CYS A O 1
ATOM 683 N N . PRO A 1 90 ? 7.011 -7.526 -6.295 1.00 97.69 90 PRO A N 1
ATOM 684 C CA . PRO A 1 90 ? 7.958 -6.715 -7.068 1.00 97.69 90 PRO A CA 1
ATOM 685 C C . PRO A 1 90 ? 9.393 -6.842 -6.533 1.00 97.69 90 PRO A C 1
ATOM 687 O O . PRO A 1 90 ? 10.361 -6.766 -7.290 1.00 97.69 90 PRO A O 1
ATOM 690 N N . PHE A 1 91 ? 9.533 -7.090 -5.227 1.00 97.75 91 PHE A N 1
ATOM 691 C CA . PHE A 1 91 ? 10.801 -7.363 -4.562 1.00 97.75 91 PHE A CA 1
ATOM 692 C C . PHE A 1 91 ? 10.699 -8.694 -3.821 1.00 97.75 91 PHE A C 1
ATOM 694 O O . PHE A 1 91 ? 9.810 -8.889 -2.995 1.00 97.75 91 PHE A O 1
ATOM 701 N N . ILE A 1 92 ? 11.612 -9.614 -4.121 1.00 95.00 92 ILE A N 1
ATOM 702 C CA . ILE A 1 92 ? 11.718 -10.894 -3.425 1.00 95.00 92 ILE A CA 1
ATOM 703 C C . ILE A 1 92 ? 13.176 -11.357 -3.409 1.00 95.00 92 ILE A C 1
ATOM 705 O O . ILE A 1 92 ? 13.944 -11.093 -4.346 1.00 95.00 92 ILE A O 1
ATOM 709 N N . ASP A 1 93 ? 13.564 -12.006 -2.319 1.00 96.44 93 ASP A N 1
ATOM 710 C CA . ASP A 1 93 ? 14.840 -12.695 -2.159 1.00 96.44 93 ASP A CA 1
ATOM 711 C C . ASP A 1 93 ? 14.719 -13.739 -1.042 1.00 96.44 93 ASP A C 1
ATOM 713 O O . ASP A 1 93 ? 13.872 -13.598 -0.160 1.00 96.44 93 ASP A O 1
ATOM 717 N N . GLU A 1 94 ? 15.567 -14.765 -1.072 1.00 94.31 94 GLU A N 1
ATOM 718 C CA . GLU A 1 94 ? 15.654 -15.766 -0.003 1.00 94.31 94 GLU A CA 1
ATOM 719 C C . GLU A 1 94 ? 16.323 -15.186 1.250 1.00 94.31 94 GLU A C 1
ATOM 721 O O . GLU A 1 94 ? 15.985 -15.555 2.376 1.00 94.31 94 GLU A O 1
ATOM 726 N N . TYR A 1 95 ? 17.255 -14.247 1.065 1.00 94.94 95 TYR A N 1
ATOM 727 C CA . TYR A 1 95 ? 18.000 -13.629 2.150 1.00 94.94 95 TYR A CA 1
ATOM 728 C C . TYR A 1 95 ? 17.376 -12.293 2.541 1.00 94.94 95 TYR A C 1
ATOM 730 O O . TYR A 1 95 ? 17.359 -11.333 1.769 1.00 94.94 95 TYR A O 1
ATOM 738 N N . ILE A 1 96 ? 16.936 -12.199 3.797 1.00 93.25 96 ILE A N 1
ATOM 739 C CA . ILE A 1 96 ? 16.225 -11.031 4.334 1.00 93.25 96 ILE A CA 1
ATOM 740 C C . ILE A 1 96 ? 16.985 -9.707 4.139 1.00 93.25 96 ILE A C 1
ATOM 742 O O . ILE A 1 96 ? 16.399 -8.706 3.739 1.00 93.25 96 ILE A O 1
ATOM 746 N N . LEU A 1 97 ? 18.309 -9.704 4.327 1.00 93.31 97 LEU A N 1
ATOM 747 C CA . LEU A 1 97 ? 19.137 -8.506 4.144 1.00 93.31 97 LEU A CA 1
ATOM 748 C C . LEU A 1 97 ? 19.194 -8.057 2.676 1.00 93.31 97 LEU A C 1
ATOM 750 O O . LEU A 1 97 ? 19.198 -6.860 2.389 1.00 93.31 97 LEU A O 1
ATOM 754 N N . VAL A 1 98 ? 19.195 -9.011 1.740 1.00 96.19 98 VAL A N 1
ATOM 755 C CA . VAL A 1 98 ? 19.185 -8.730 0.299 1.00 96.19 98 VAL A CA 1
ATOM 756 C C . VAL A 1 98 ? 17.807 -8.231 -0.127 1.00 96.19 98 VAL A C 1
ATOM 758 O O . VAL A 1 98 ? 17.719 -7.261 -0.881 1.00 96.19 98 VAL A O 1
ATOM 761 N N . LEU A 1 99 ? 16.735 -8.825 0.404 1.00 96.31 99 LEU A N 1
ATOM 762 C CA . LEU A 1 99 ? 15.368 -8.343 0.217 1.00 96.31 99 LEU A CA 1
ATOM 763 C C . LEU A 1 99 ? 15.224 -6.893 0.693 1.00 96.31 99 LEU A C 1
ATOM 765 O O . LEU A 1 99 ? 14.769 -6.044 -0.069 1.00 96.31 99 LEU A O 1
ATOM 769 N N . HIS A 1 100 ? 15.676 -6.583 1.909 1.00 94.94 100 HIS A N 1
ATOM 770 C CA . HIS A 1 100 ? 15.628 -5.222 2.444 1.00 94.94 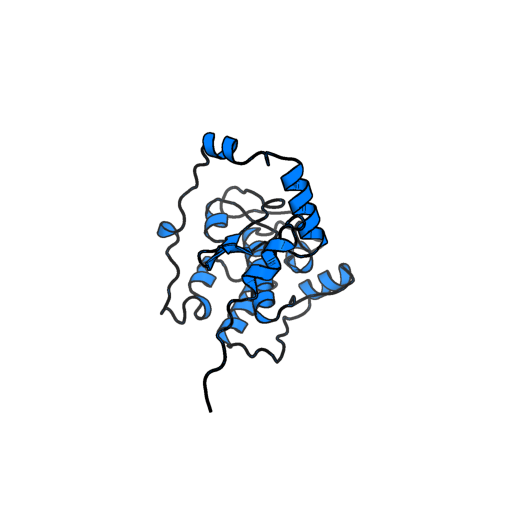100 HIS A CA 1
ATOM 771 C C . HIS A 1 100 ? 16.431 -4.241 1.583 1.00 94.94 100 HIS A C 1
ATOM 773 O O . HIS A 1 100 ? 15.996 -3.117 1.331 1.00 94.94 100 HIS A O 1
ATOM 779 N N . ASN A 1 101 ? 17.592 -4.664 1.075 1.00 95.25 101 ASN A N 1
ATOM 780 C CA . ASN A 1 101 ? 18.365 -3.845 0.151 1.00 95.25 101 ASN A CA 1
ATOM 781 C C . ASN A 1 101 ? 17.614 -3.592 -1.167 1.00 95.25 101 ASN A C 1
ATOM 783 O O . ASN A 1 101 ? 17.576 -2.453 -1.633 1.00 95.25 101 ASN A O 1
ATOM 787 N N . LYS A 1 102 ? 16.970 -4.616 -1.743 1.00 97.31 102 LYS A N 1
ATOM 788 C CA . LYS A 1 102 ? 16.138 -4.484 -2.951 1.00 97.31 102 LYS A CA 1
ATOM 789 C C . LYS A 1 102 ? 14.972 -3.522 -2.726 1.00 97.31 102 LYS A C 1
ATOM 791 O O . LYS A 1 102 ? 14.787 -2.617 -3.533 1.00 97.31 102 LYS A O 1
ATOM 796 N N . ILE A 1 103 ? 14.252 -3.663 -1.613 1.00 97.19 103 ILE A N 1
ATOM 797 C CA . ILE A 1 103 ? 13.143 -2.773 -1.242 1.00 97.19 103 ILE A CA 1
ATOM 798 C C . ILE A 1 103 ? 13.618 -1.314 -1.163 1.00 97.19 103 ILE A C 1
ATOM 800 O O . ILE A 1 103 ? 12.952 -0.428 -1.694 1.00 97.19 103 ILE A O 1
ATOM 804 N N . ARG A 1 104 ? 14.798 -1.049 -0.590 1.00 94.62 104 ARG A N 1
ATOM 805 C CA . ARG A 1 104 ? 15.340 0.316 -0.455 1.00 94.62 104 ARG A CA 1
ATOM 806 C C . ARG A 1 104 ? 15.917 0.906 -1.741 1.00 94.62 104 ARG A C 1
ATOM 808 O O . ARG A 1 104 ? 15.828 2.109 -1.936 1.00 94.62 104 ARG A O 1
ATOM 815 N N . THR A 1 105 ? 16.513 0.097 -2.614 1.00 95.56 105 THR A N 1
ATOM 816 C CA . THR A 1 105 ? 17.372 0.627 -3.696 1.00 95.56 105 THR A CA 1
ATOM 817 C C . THR A 1 105 ? 16.902 0.285 -5.102 1.00 95.56 105 THR A C 1
ATOM 819 O O . THR A 1 105 ? 17.139 1.059 -6.024 1.00 95.56 105 THR A O 1
ATOM 822 N N . LYS A 1 106 ? 16.219 -0.847 -5.295 1.00 97.00 106 LYS A N 1
ATOM 823 C CA . LYS A 1 106 ? 15.852 -1.324 -6.630 1.00 97.00 106 LYS A CA 1
ATOM 824 C C . LYS A 1 106 ? 14.581 -0.632 -7.125 1.00 97.00 106 LYS A C 1
ATOM 826 O O . LYS A 1 106 ? 13.612 -0.508 -6.375 1.00 97.00 106 LYS A O 1
ATOM 831 N N . CYS A 1 107 ? 14.563 -0.222 -8.390 1.00 97.00 107 CYS A N 1
ATOM 832 C CA . CYS A 1 107 ? 13.345 0.232 -9.060 1.00 97.00 107 CYS A CA 1
ATOM 833 C C . CYS A 1 107 ? 12.350 -0.927 -9.244 1.00 97.00 107 CYS A C 1
ATOM 835 O O . CYS A 1 107 ? 12.744 -2.094 -9.307 1.00 97.00 107 CYS A O 1
ATOM 837 N N . VAL A 1 108 ? 11.059 -0.601 -9.328 1.00 97.56 108 VAL A N 1
ATOM 838 C CA . VAL A 1 108 ? 10.015 -1.579 -9.661 1.00 97.56 108 VAL A CA 1
ATOM 839 C C . VAL A 1 108 ? 10.165 -1.970 -11.131 1.00 97.56 108 VAL A C 1
ATOM 841 O O . VAL A 1 108 ? 10.247 -1.106 -12.001 1.00 97.56 108 VAL A O 1
ATOM 844 N N . GLU A 1 109 ? 10.200 -3.271 -11.401 1.00 96.75 109 GLU A N 1
ATOM 845 C CA . GLU A 1 109 ? 10.265 -3.829 -12.753 1.00 96.75 109 GLU A CA 1
ATOM 846 C C . GLU A 1 109 ? 8.939 -4.518 -13.087 1.00 96.75 109 GLU A C 1
ATOM 848 O O . GLU A 1 109 ? 8.385 -5.257 -12.266 1.00 96.75 109 GLU A O 1
ATOM 853 N N . PHE A 1 110 ? 8.445 -4.300 -14.303 1.00 97.12 110 PHE A N 1
ATOM 854 C CA . PHE A 1 110 ? 7.217 -4.907 -14.808 1.00 97.12 110 PHE A CA 1
ATOM 855 C C . PHE A 1 110 ? 7.576 -6.005 -15.820 1.00 97.12 110 PHE A C 1
ATOM 857 O O . PHE A 1 110 ? 8.313 -5.727 -16.766 1.00 97.12 110 PHE A O 1
ATOM 864 N N . PRO A 1 111 ? 7.125 -7.255 -15.615 1.00 95.06 111 PRO A N 1
ATOM 865 C CA . PRO A 1 111 ? 7.246 -8.318 -16.608 1.00 95.06 111 PRO A CA 1
ATOM 866 C C . PRO A 1 111 ? 6.559 -7.953 -17.930 1.00 95.06 111 PRO A C 1
ATOM 868 O O . PRO A 1 111 ? 5.579 -7.219 -17.928 1.00 95.06 111 PRO A O 1
ATOM 871 N N . GLU A 1 112 ? 7.016 -8.542 -19.037 1.00 92.38 112 GLU A N 1
ATOM 872 C CA . GLU A 1 112 ? 6.388 -8.372 -20.363 1.00 92.38 112 GLU A CA 1
ATOM 873 C C . GLU A 1 112 ? 4.979 -8.984 -20.447 1.00 92.38 112 GLU A C 1
ATOM 875 O O . GLU A 1 112 ? 4.195 -8.620 -21.316 1.00 92.38 112 GLU A O 1
ATOM 880 N N . SER A 1 113 ? 4.654 -9.929 -19.557 1.00 93.00 113 SER A N 1
ATOM 881 C CA . SER A 1 113 ? 3.361 -10.611 -19.521 1.00 93.00 113 SER A CA 1
ATOM 882 C C . SER A 1 113 ? 2.853 -10.768 -18.079 1.00 93.00 113 SER A C 1
ATOM 884 O O . SER A 1 113 ? 3.621 -11.224 -17.222 1.00 93.00 113 SER A O 1
ATOM 886 N N . PRO A 1 114 ? 1.557 -10.505 -17.815 1.00 94.38 114 PRO A N 1
ATOM 887 C CA . PRO A 1 114 ? 0.584 -9.918 -18.745 1.00 94.38 114 PRO A CA 1
ATOM 888 C C . PRO A 1 114 ? 0.909 -8.452 -19.072 1.00 94.38 114 PRO A C 1
ATOM 890 O O . PRO A 1 114 ? 1.505 -7.750 -18.256 1.00 94.38 114 PRO A O 1
ATOM 893 N N . GLU A 1 115 ? 0.503 -8.002 -20.259 1.00 94.88 115 GLU A N 1
ATOM 894 C CA . GLU A 1 115 ? 0.545 -6.583 -20.614 1.00 94.88 115 GLU A CA 1
ATOM 895 C C . GLU A 1 115 ? -0.483 -5.820 -19.768 1.00 94.88 115 GLU 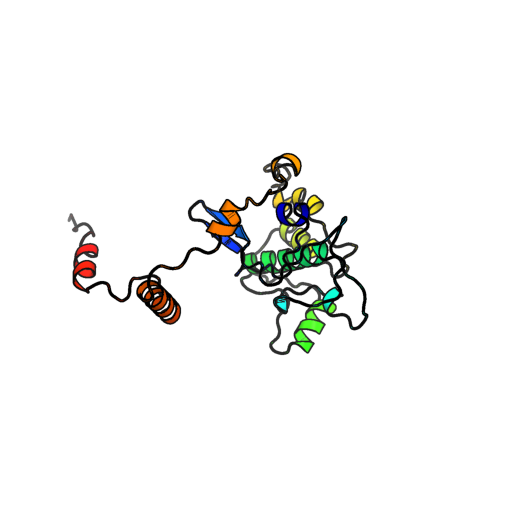A C 1
ATOM 897 O O . GLU A 1 115 ? -1.606 -6.288 -19.558 1.00 94.88 115 GLU A O 1
ATOM 902 N N . ILE A 1 116 ? -0.083 -4.660 -19.253 1.00 96.50 116 ILE A N 1
ATOM 903 C CA . ILE A 1 116 ? -0.921 -3.797 -18.422 1.00 96.50 116 ILE A CA 1
ATOM 904 C C . ILE A 1 116 ? -1.002 -2.406 -19.023 1.00 96.50 116 ILE A C 1
ATOM 906 O O . ILE A 1 116 ? -0.117 -1.991 -19.767 1.00 96.50 116 ILE A O 1
ATOM 910 N N . THR A 1 117 ? -2.049 -1.673 -18.665 1.00 96.75 117 THR A N 1
ATOM 911 C CA . THR A 1 117 ? -2.207 -0.293 -19.114 1.00 96.75 117 THR A CA 1
ATOM 912 C C . THR A 1 117 ? -1.202 0.629 -18.411 1.00 96.75 117 THR A C 1
ATOM 914 O O . THR A 1 117 ? -0.731 0.340 -17.302 1.00 96.75 117 THR A O 1
ATOM 917 N N . GLU A 1 118 ? -0.847 1.748 -19.046 1.00 96.50 118 GLU A N 1
ATOM 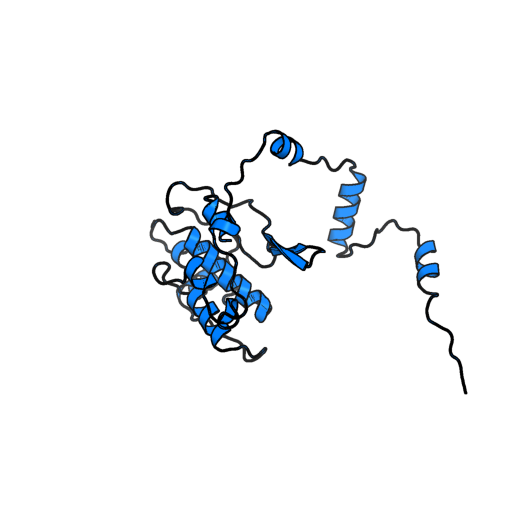918 C CA . GLU A 1 118 ? 0.104 2.700 -18.459 1.00 96.50 118 GLU A CA 1
ATOM 919 C C . GLU A 1 118 ? -0.486 3.416 -17.231 1.00 96.50 118 GLU A C 1
ATOM 921 O O . GLU A 1 118 ? 0.264 3.803 -16.334 1.00 96.50 118 GLU A O 1
ATOM 926 N N . GLU A 1 119 ? -1.813 3.518 -17.121 1.00 96.94 119 GLU A N 1
ATOM 927 C CA . GLU A 1 119 ? -2.507 4.054 -15.945 1.00 96.94 119 GLU A CA 1
ATOM 928 C C . GLU A 1 119 ? -2.279 3.151 -14.724 1.00 96.94 119 GLU A C 1
ATOM 930 O O . GLU A 1 119 ? -1.839 3.630 -13.679 1.00 96.94 119 GLU A O 1
ATOM 935 N N . LEU A 1 120 ? -2.456 1.829 -14.868 1.00 97.75 120 LEU A N 1
ATOM 936 C CA . LEU A 1 120 ? -2.188 0.866 -13.791 1.00 97.75 120 LEU A CA 1
ATOM 937 C C . LEU A 1 120 ? -0.723 0.911 -13.350 1.00 97.75 120 LEU A C 1
ATOM 939 O O . LEU A 1 120 ? -0.404 0.927 -12.160 1.00 97.75 120 LEU A O 1
ATOM 943 N N . LYS A 1 121 ? 0.189 0.939 -14.321 1.00 97.94 121 LYS A N 1
ATOM 944 C CA . LYS A 1 121 ? 1.627 1.019 -14.066 1.00 97.94 121 LYS A CA 1
ATOM 945 C C . LYS A 1 121 ? 1.988 2.298 -13.312 1.00 97.94 121 LYS A C 1
ATOM 947 O O . LYS A 1 121 ? 2.754 2.241 -12.351 1.00 97.94 121 LYS A O 1
ATOM 952 N N . THR A 1 122 ? 1.403 3.426 -13.711 1.00 98.12 122 THR A N 1
ATOM 953 C CA . THR A 1 122 ? 1.574 4.725 -13.049 1.00 98.12 122 THR A CA 1
ATOM 954 C C . THR A 1 122 ? 1.068 4.674 -11.611 1.00 98.12 122 THR A C 1
ATOM 956 O O . THR A 1 122 ? 1.804 5.061 -10.703 1.00 98.12 122 THR A O 1
ATOM 959 N N . LEU A 1 123 ? -0.130 4.134 -11.373 1.00 98.56 123 LEU A N 1
ATOM 960 C CA . LEU A 1 123 ? -0.678 3.984 -10.027 1.00 98.56 123 LEU A CA 1
ATOM 961 C C . LEU A 1 123 ? 0.225 3.113 -9.141 1.00 98.56 123 LEU A C 1
ATOM 963 O O . LEU A 1 123 ? 0.594 3.532 -8.044 1.00 98.56 123 LEU A O 1
ATOM 967 N N . ILE A 1 124 ? 0.654 1.942 -9.630 1.00 98.56 124 ILE A N 1
ATOM 968 C CA . ILE A 1 124 ? 1.572 1.055 -8.896 1.00 98.56 124 ILE A CA 1
ATOM 969 C C . ILE A 1 124 ? 2.871 1.790 -8.546 1.00 98.56 124 ILE A C 1
ATOM 971 O O . ILE A 1 124 ? 3.334 1.698 -7.410 1.00 98.56 124 ILE A O 1
ATOM 975 N N . LEU A 1 125 ? 3.457 2.535 -9.488 1.00 98.50 125 LEU A N 1
ATOM 976 C CA . LEU A 1 125 ? 4.681 3.302 -9.244 1.00 98.50 125 LEU A CA 1
ATOM 977 C C . LEU A 1 125 ? 4.481 4.404 -8.196 1.00 98.50 125 LEU A C 1
ATOM 979 O O . LEU A 1 125 ? 5.351 4.583 -7.349 1.00 98.50 125 LEU A O 1
ATOM 983 N N . ARG A 1 126 ? 3.338 5.100 -8.209 1.00 98.50 126 ARG A N 1
ATOM 984 C CA . ARG A 1 126 ? 2.997 6.125 -7.210 1.00 98.50 126 ARG A CA 1
ATOM 985 C C . ARG A 1 126 ? 2.759 5.535 -5.814 1.00 98.50 126 ARG A C 1
ATOM 987 O O . ARG A 1 126 ? 3.123 6.161 -4.820 1.00 98.50 126 ARG A O 1
ATOM 994 N N . MET A 1 127 ? 2.181 4.333 -5.722 1.00 98.62 127 MET A N 1
ATOM 995 C CA . MET A 1 127 ? 2.013 3.599 -4.455 1.00 98.62 127 MET A CA 1
ATOM 996 C C . MET A 1 127 ? 3.338 3.040 -3.923 1.00 98.62 127 MET A C 1
ATOM 998 O O . MET A 1 127 ? 3.537 2.969 -2.712 1.00 98.62 127 MET A O 1
ATOM 1002 N N . LEU A 1 128 ? 4.249 2.658 -4.823 1.00 98.50 128 LEU A N 1
ATOM 1003 C CA . LEU A 1 128 ? 5.580 2.128 -4.515 1.00 98.50 128 LEU A CA 1
ATOM 1004 C C . LEU A 1 128 ? 6.680 3.200 -4.571 1.00 98.50 128 LEU A C 1
ATOM 1006 O O . LEU A 1 128 ? 7.859 2.873 -4.757 1.00 98.50 128 LEU A O 1
ATOM 1010 N N . ASP A 1 129 ? 6.317 4.472 -4.377 1.00 98.25 129 ASP A N 1
ATOM 1011 C CA . ASP A 1 129 ? 7.292 5.533 -4.148 1.00 98.25 129 ASP A CA 1
ATOM 1012 C C . ASP A 1 129 ? 8.038 5.254 -2.837 1.00 98.25 129 ASP A C 1
ATOM 1014 O O . ASP A 1 129 ? 7.450 5.013 -1.774 1.00 98.25 129 ASP A O 1
ATOM 1018 N N . LYS A 1 130 ? 9.367 5.247 -2.917 1.00 96.06 130 LYS A N 1
ATOM 1019 C CA . LYS A 1 130 ? 10.226 4.960 -1.770 1.00 96.06 130 LYS A CA 1
ATOM 1020 C C . LYS A 1 130 ? 10.244 6.104 -0.768 1.00 96.06 130 LYS A C 1
ATOM 1022 O O . LYS A 1 130 ? 10.535 5.851 0.397 1.00 96.06 130 LYS A O 1
ATOM 1027 N N . ASN A 1 131 ? 9.947 7.327 -1.202 1.00 95.00 131 ASN A N 1
ATOM 1028 C CA . ASN A 1 131 ? 9.791 8.452 -0.300 1.00 95.00 131 ASN A CA 1
ATOM 1029 C C . ASN A 1 131 ? 8.339 8.499 0.216 1.00 95.00 131 ASN A C 1
ATOM 1031 O O . ASN A 1 131 ? 7.430 8.753 -0.575 1.00 95.00 131 ASN A O 1
ATOM 1035 N N . PRO A 1 132 ? 8.089 8.265 1.519 1.00 94.62 132 PRO A N 1
ATOM 1036 C CA . PRO A 1 132 ? 6.733 8.281 2.063 1.00 94.62 132 PRO A CA 1
ATOM 1037 C C . PRO A 1 132 ? 6.056 9.655 1.965 1.00 94.62 132 PRO A C 1
ATOM 1039 O O . PRO A 1 132 ? 4.833 9.699 1.908 1.00 94.62 132 PRO A O 1
ATOM 1042 N N . ASP A 1 133 ? 6.820 10.752 1.899 1.00 93.62 133 ASP A N 1
ATOM 1043 C CA . ASP A 1 133 ? 6.268 12.114 1.834 1.00 93.62 133 ASP A CA 1
ATOM 1044 C C . ASP A 1 133 ? 5.689 12.462 0.451 1.00 93.62 133 ASP A C 1
ATOM 1046 O O . ASP A 1 133 ? 4.851 13.353 0.335 1.00 93.62 133 ASP A O 1
ATOM 1050 N N . THR A 1 134 ? 6.144 11.778 -0.605 1.00 96.62 134 THR A N 1
ATOM 1051 C CA . THR A 1 134 ? 5.655 11.953 -1.987 1.00 96.62 134 THR A CA 1
ATOM 1052 C C . THR A 1 134 ? 4.819 10.775 -2.480 1.00 96.62 134 THR A C 1
ATOM 1054 O O . THR A 1 134 ? 4.231 10.844 -3.562 1.00 96.62 134 THR A O 1
ATOM 1057 N N . ARG A 1 135 ? 4.731 9.705 -1.680 1.00 98.12 135 ARG A N 1
ATOM 1058 C CA . ARG A 1 135 ? 3.891 8.541 -1.953 1.00 98.12 135 ARG A CA 1
ATOM 1059 C C . ARG A 1 135 ? 2.426 8.961 -1.994 1.00 98.12 135 ARG A C 1
ATOM 1061 O O . ARG A 1 135 ? 1.956 9.695 -1.127 1.00 98.12 135 ARG A O 1
ATOM 1068 N N . ILE A 1 136 ? 1.706 8.458 -2.996 1.00 98.38 136 ILE A N 1
ATOM 1069 C CA . ILE A 1 136 ? 0.277 8.743 -3.166 1.00 98.38 136 ILE A CA 1
ATOM 1070 C C . ILE A 1 136 ? -0.510 8.378 -1.904 1.00 98.38 136 ILE A C 1
ATOM 1072 O O . ILE A 1 136 ? -0.229 7.385 -1.237 1.00 98.38 136 ILE A O 1
ATOM 1076 N N . THR A 1 137 ? -1.514 9.174 -1.577 1.00 97.12 137 THR A N 1
ATOM 1077 C CA . THR A 1 137 ? -2.382 8.974 -0.416 1.00 97.12 137 THR A CA 1
ATOM 1078 C C . THR A 1 137 ? -3.686 8.272 -0.803 1.00 97.12 137 THR A C 1
ATOM 1080 O O . THR A 1 137 ? -4.066 8.230 -1.972 1.00 97.12 137 THR A O 1
ATOM 1083 N N . ILE A 1 138 ? -4.418 7.723 0.174 1.00 95.56 138 ILE A N 1
ATOM 1084 C CA . ILE A 1 138 ? -5.723 7.083 -0.079 1.00 95.56 138 ILE A CA 1
ATOM 1085 C C . ILE A 1 138 ? -6.719 8.027 -0.787 1.00 95.56 138 ILE A C 1
ATOM 1087 O O . ILE A 1 138 ? -7.316 7.581 -1.767 1.00 95.56 138 ILE A O 1
ATOM 1091 N N . PRO A 1 139 ? -6.881 9.307 -0.387 1.00 94.69 139 PRO A N 1
ATOM 1092 C CA . PRO A 1 139 ? -7.759 10.234 -1.106 1.00 94.69 139 PRO A CA 1
ATOM 1093 C C . PRO A 1 139 ? -7.356 10.436 -2.571 1.00 94.69 139 PRO A C 1
ATOM 1095 O O . PRO A 1 139 ? -8.216 10.492 -3.442 1.00 94.69 139 PRO A O 1
ATOM 1098 N N . GLU A 1 140 ? -6.056 10.497 -2.863 1.00 96.50 140 GLU A N 1
ATOM 1099 C CA . GLU A 1 140 ? -5.567 10.621 -4.239 1.00 96.50 140 GLU A CA 1
ATOM 1100 C C . GLU A 1 140 ? -5.771 9.333 -5.044 1.00 96.50 140 GLU A C 1
ATOM 1102 O O . GLU A 1 140 ? -6.136 9.413 -6.213 1.00 96.50 140 GLU A O 1
ATOM 1107 N N . ILE A 1 141 ? -5.596 8.153 -4.431 1.00 97.12 141 ILE A N 1
ATOM 1108 C CA . ILE A 1 141 ? -5.894 6.856 -5.066 1.00 97.12 141 ILE A CA 1
ATOM 1109 C C . ILE A 1 141 ? -7.372 6.788 -5.469 1.00 97.12 141 ILE A C 1
ATOM 1111 O O . ILE A 1 141 ? -7.685 6.307 -6.553 1.00 97.12 141 ILE A O 1
ATOM 1115 N N . LYS A 1 142 ? -8.289 7.289 -4.630 1.00 94.75 142 LYS A N 1
ATOM 1116 C CA . LYS A 1 142 ? -9.732 7.291 -4.932 1.00 94.75 142 LYS A CA 1
ATOM 1117 C C . LYS A 1 142 ? -10.104 8.119 -6.161 1.00 94.75 142 LYS A C 1
ATOM 1119 O O . LYS A 1 142 ? -11.178 7.911 -6.712 1.00 94.75 142 LYS A O 1
ATOM 1124 N N . LEU A 1 143 ? -9.245 9.056 -6.553 1.00 95.00 143 LEU A N 1
ATOM 1125 C CA . LEU A 1 143 ? -9.421 9.924 -7.716 1.00 95.00 143 LEU A CA 1
ATOM 1126 C C . LEU A 1 143 ? -8.565 9.478 -8.908 1.00 95.00 143 LEU A C 1
ATOM 1128 O O . LEU A 1 143 ? -8.560 10.150 -9.938 1.00 95.00 143 LEU A O 1
ATOM 1132 N N . ASP A 1 144 ? -7.808 8.387 -8.774 1.00 96.81 144 ASP A N 1
ATOM 1133 C CA . ASP A 1 144 ? -6.903 7.944 -9.824 1.00 96.81 144 ASP A CA 1
ATOM 1134 C C . ASP A 1 144 ? -7.697 7.458 -11.057 1.00 96.81 144 ASP A C 1
ATOM 1136 O O . ASP A 1 144 ? -8.713 6.763 -10.901 1.00 96.81 144 ASP A O 1
ATOM 1140 N N . PRO A 1 145 ? -7.267 7.802 -12.287 1.00 95.31 145 PRO A N 1
ATOM 1141 C CA . PRO A 1 145 ? -7.973 7.417 -13.507 1.00 95.31 145 PRO A CA 1
ATOM 1142 C C . PRO A 1 145 ? -8.151 5.907 -13.665 1.00 95.31 145 PRO A C 1
ATOM 1144 O O . PRO A 1 145 ? -9.201 5.462 -14.125 1.00 95.31 145 PRO A O 1
ATOM 1147 N N . TRP A 1 146 ? -7.167 5.107 -13.233 1.00 97.00 146 TRP A N 1
ATOM 1148 C CA . TRP A 1 146 ? -7.279 3.651 -13.316 1.00 97.00 146 TRP A CA 1
ATOM 1149 C C . TRP A 1 146 ? -8.348 3.107 -12.364 1.00 97.00 146 TRP A C 1
ATOM 1151 O O . TRP A 1 146 ? -9.055 2.159 -12.695 1.00 97.00 146 TRP A O 1
ATOM 1161 N N . VAL A 1 147 ? -8.480 3.724 -11.187 1.00 96.12 147 VAL A N 1
ATOM 1162 C CA . VAL A 1 147 ? -9.435 3.311 -10.152 1.00 96.12 147 VAL A CA 1
ATOM 1163 C C . VAL A 1 147 ? -10.858 3.722 -10.511 1.00 96.12 147 VAL A C 1
ATOM 1165 O O . VAL A 1 147 ? -11.787 2.955 -10.289 1.00 96.12 147 VAL A O 1
ATOM 1168 N N . THR A 1 148 ? -11.024 4.923 -11.062 1.00 94.62 148 THR A N 1
ATOM 1169 C CA . THR A 1 148 ? -12.339 5.511 -11.361 1.00 94.62 148 THR A CA 1
ATOM 1170 C C . THR A 1 148 ? -12.800 5.290 -12.796 1.00 94.62 148 THR A C 1
ATOM 1172 O O . THR A 1 148 ? -13.846 5.804 -13.190 1.00 94.62 148 THR A O 1
ATOM 1175 N N . GLN A 1 149 ? -12.009 4.577 -13.601 1.00 92.75 149 GLN A N 1
ATOM 1176 C CA . GLN A 1 149 ? -12.266 4.368 -15.023 1.00 92.75 149 GLN A CA 1
ATOM 1177 C C . GLN A 1 149 ? -12.462 5.710 -15.762 1.00 92.75 149 GLN A C 1
ATOM 1179 O O . GLN A 1 149 ? -13.493 5.959 -16.387 1.00 92.75 149 GLN A O 1
ATOM 1184 N N . ASP A 1 150 ? -11.487 6.613 -15.600 1.00 89.19 150 ASP A N 1
ATOM 1185 C CA . ASP A 1 150 ? -11.524 8.010 -16.070 1.00 89.19 150 ASP A CA 1
ATOM 1186 C C . ASP A 1 150 ? -12.744 8.805 -15.555 1.00 89.19 150 ASP A C 1
ATOM 1188 O O . ASP A 1 150 ? -13.313 9.651 -16.248 1.00 89.19 150 ASP A O 1
ATOM 1192 N N . GLY A 1 151 ? -13.166 8.528 -14.317 1.00 88.88 151 GLY A N 1
ATOM 1193 C CA . GLY A 1 151 ? -14.320 9.162 -13.674 1.00 88.88 151 GLY A CA 1
ATOM 1194 C C . GLY A 1 151 ? -15.683 8.567 -14.044 1.00 88.88 151 GLY A C 1
ATOM 1195 O O . GLY A 1 151 ? -16.702 9.098 -13.602 1.00 88.88 151 GLY A O 1
ATOM 1196 N N . CYS A 1 152 ? -15.730 7.485 -14.829 1.00 91.38 152 CYS A N 1
ATOM 1197 C CA . CYS A 1 152 ? -16.980 6.795 -15.166 1.00 91.38 152 CYS A CA 1
ATOM 1198 C C . CYS A 1 152 ? -17.548 5.973 -13.999 1.00 91.38 152 CYS A C 1
ATOM 1200 O O . CYS A 1 152 ? -18.758 5.759 -13.949 1.00 91.38 152 CYS A O 1
ATOM 1202 N N . ASP A 1 153 ? -16.692 5.535 -13.075 1.00 91.69 153 ASP A N 1
ATOM 1203 C CA . ASP A 1 153 ? -17.052 4.745 -11.896 1.00 91.69 153 ASP A CA 1
ATOM 1204 C C . ASP A 1 153 ? -16.414 5.351 -10.629 1.00 91.69 153 ASP A C 1
ATOM 1206 O O . ASP A 1 153 ? -15.377 4.888 -10.147 1.00 91.69 153 ASP A O 1
ATOM 1210 N N . PRO A 1 154 ? -16.952 6.474 -10.119 1.00 90.19 154 PRO A N 1
ATOM 1211 C CA . PRO A 1 154 ? -16.387 7.140 -8.956 1.00 90.19 154 PRO A CA 1
ATOM 1212 C C . PRO A 1 154 ? -16.608 6.320 -7.681 1.00 90.19 154 PRO A C 1
ATOM 1214 O O . PRO A 1 154 ? -17.699 5.818 -7.412 1.00 90.19 154 PRO A O 1
ATOM 1217 N N . LEU A 1 155 ? -15.579 6.257 -6.835 1.00 89.56 155 LEU A N 1
ATOM 1218 C CA . LEU A 1 155 ? -15.705 5.665 -5.506 1.00 89.56 155 LEU A CA 1
ATOM 1219 C C . LEU A 1 155 ? -16.583 6.539 -4.586 1.00 89.56 155 LEU A C 1
ATOM 1221 O O . LEU A 1 155 ? -16.535 7.768 -4.699 1.00 89.56 155 LEU A O 1
ATOM 1225 N N . PRO A 1 156 ? -17.323 5.938 -3.631 1.00 86.19 156 PRO A N 1
ATOM 1226 C CA . PRO A 1 156 ? -18.158 6.675 -2.681 1.00 86.19 156 PRO A CA 1
ATOM 1227 C C . PRO A 1 156 ? -17.375 7.734 -1.902 1.00 86.19 156 PRO A C 1
ATOM 1229 O O . PRO A 1 156 ? -16.184 7.559 -1.617 1.00 86.19 156 PRO A O 1
ATOM 1232 N N . LEU A 1 157 ? -18.042 8.817 -1.505 1.00 82.50 157 LEU A N 1
ATOM 1233 C CA . LEU A 1 157 ? -17.429 9.847 -0.666 1.00 82.50 157 LEU A CA 1
ATOM 1234 C C . LEU A 1 157 ? -17.118 9.300 0.736 1.00 82.50 157 LEU A C 1
ATOM 1236 O O . LEU A 1 157 ? -17.769 8.371 1.212 1.00 82.50 157 LEU A O 1
ATOM 1240 N N . GLU A 1 158 ? -16.120 9.883 1.412 1.00 79.25 158 GLU A N 1
ATOM 1241 C CA . GLU A 1 158 ? -15.735 9.460 2.770 1.00 79.25 158 GLU A CA 1
ATOM 1242 C C . GLU A 1 158 ? -16.935 9.523 3.731 1.00 79.25 158 GLU A C 1
ATOM 1244 O O . GLU A 1 158 ? -17.166 8.578 4.475 1.00 79.25 158 GLU A O 1
ATOM 1249 N N . GLU A 1 159 ? -17.754 10.576 3.645 1.00 75.69 159 GLU A N 1
ATOM 1250 C CA . GLU A 1 159 ? -18.948 10.781 4.483 1.00 75.69 159 GLU A CA 1
ATOM 1251 C C . GLU A 1 159 ? -20.032 9.709 4.283 1.00 75.69 159 GLU A C 1
ATOM 1253 O O . GLU A 1 159 ? -20.780 9.399 5.207 1.00 75.69 159 GLU A O 1
ATOM 1258 N N . GLU A 1 160 ? -20.111 9.121 3.089 1.00 75.12 160 GLU A N 1
ATOM 1259 C CA . GLU A 1 160 ? -21.081 8.071 2.763 1.00 75.12 160 GLU A CA 1
ATOM 1260 C C . GLU A 1 160 ? -20.574 6.678 3.162 1.00 75.12 160 GLU A C 1
ATOM 1262 O O . GLU A 1 160 ? -21.366 5.769 3.407 1.00 75.12 160 GLU A O 1
ATOM 1267 N N . HIS A 1 161 ? -19.250 6.500 3.223 1.00 74.81 161 HIS A N 1
ATOM 1268 C CA . HIS A 1 161 ? -18.601 5.203 3.421 1.00 74.81 161 HIS A CA 1
ATOM 1269 C C . HIS A 1 161 ? -18.019 5.009 4.833 1.00 74.81 161 HIS A C 1
ATOM 1271 O O . HIS A 1 161 ? -17.762 3.880 5.263 1.00 74.81 161 HIS A O 1
ATOM 1277 N N . CYS A 1 162 ? -17.783 6.093 5.571 1.00 77.75 162 CYS A N 1
ATOM 1278 C CA . CYS A 1 1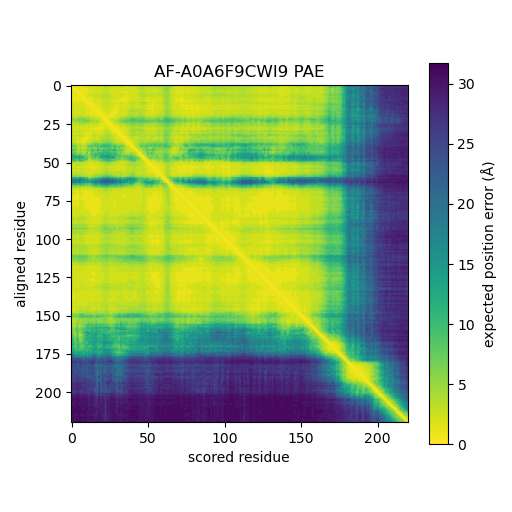62 ? -17.118 6.071 6.867 1.00 77.75 162 CYS A CA 1
ATOM 1279 C C . CYS A 1 162 ? -18.022 6.641 7.962 1.00 77.75 162 CYS A C 1
ATOM 1281 O O . CYS A 1 162 ? -18.101 7.845 8.174 1.00 77.75 162 CYS A O 1
ATOM 1283 N N . SER A 1 163 ? -18.652 5.748 8.723 1.00 78.50 163 SER A N 1
ATOM 1284 C CA . SER A 1 163 ? -19.242 6.062 10.025 1.00 78.50 163 SER A CA 1
ATOM 1285 C C . SER A 1 163 ? -18.324 5.562 11.134 1.00 78.50 163 SER A C 1
ATOM 1287 O O . SER A 1 163 ? -17.771 4.466 11.016 1.00 78.50 163 SER A O 1
ATOM 1289 N N . VAL A 1 164 ? -18.171 6.320 12.224 1.00 73.44 164 VAL A N 1
ATOM 1290 C CA . VAL A 1 164 ? -17.481 5.822 13.428 1.00 73.44 164 VAL A CA 1
ATOM 1291 C C . VAL A 1 164 ? -18.188 4.550 13.893 1.00 73.44 164 VAL A C 1
ATOM 1293 O O . VAL A 1 164 ? -19.406 4.543 14.062 1.00 73.44 164 VAL A O 1
ATOM 1296 N N . VAL A 1 165 ? -17.431 3.463 14.031 1.00 77.25 165 VAL A N 1
ATOM 1297 C CA . VAL A 1 165 ? -17.982 2.187 14.487 1.00 77.25 165 VAL A CA 1
ATOM 1298 C C . VAL A 1 165 ? -18.027 2.225 16.008 1.00 77.25 165 VAL A C 1
ATOM 1300 O O . VAL A 1 165 ? -16.990 2.174 16.669 1.00 77.25 165 VAL A O 1
ATOM 1303 N N . GLU A 1 166 ? -19.229 2.317 16.571 1.00 74.62 166 GLU A N 1
ATOM 1304 C CA . GLU A 1 166 ? -19.438 2.106 18.000 1.00 74.62 166 GLU A CA 1
ATOM 1305 C C . GLU A 1 166 ? -19.527 0.604 18.261 1.00 74.62 166 GLU A C 1
ATOM 1307 O O . GLU A 1 166 ? -20.510 -0.041 17.906 1.00 74.62 166 GLU A O 1
ATOM 1312 N N . VAL A 1 167 ? -18.475 0.034 18.851 1.00 74.88 167 VAL A N 1
ATOM 1313 C CA . VAL A 1 167 ? -18.469 -1.382 19.227 1.00 74.88 167 VAL A CA 1
ATOM 1314 C C . VAL A 1 167 ? -19.330 -1.556 20.472 1.00 74.88 167 VAL A C 1
ATOM 1316 O O . VAL A 1 167 ? -18.999 -1.049 21.546 1.00 74.88 167 VAL A O 1
ATOM 1319 N N . THR A 1 168 ? -20.429 -2.289 20.335 1.00 82.75 168 THR A N 1
ATOM 1320 C CA . THR A 1 168 ? -21.318 -2.591 21.458 1.00 82.75 168 THR A CA 1
ATOM 1321 C C . THR A 1 168 ? -20.762 -3.727 22.315 1.00 82.75 168 THR A C 1
ATOM 1323 O O . THR A 1 168 ? -20.056 -4.621 21.849 1.00 82.75 168 THR A O 1
ATOM 1326 N N . GLU A 1 169 ? -21.116 -3.738 23.598 1.00 79.19 169 GLU A N 1
ATOM 1327 C CA . GLU A 1 169 ? -20.669 -4.778 24.534 1.00 79.19 169 GLU A CA 1
ATOM 1328 C C . GLU A 1 169 ? -21.213 -6.173 24.158 1.00 79.19 169 GLU A C 1
ATOM 1330 O O . GLU A 1 169 ? -20.555 -7.193 24.368 1.00 79.19 169 GLU A O 1
ATOM 1335 N N . GLU A 1 170 ? -22.377 -6.215 23.501 1.00 80.19 170 GLU A N 1
ATOM 1336 C CA . GLU A 1 170 ? -22.944 -7.429 22.909 1.00 80.19 170 GLU A CA 1
ATOM 1337 C C . GLU A 1 170 ? -22.084 -7.967 21.753 1.00 80.19 170 GLU A C 1
ATOM 1339 O O . GLU A 1 170 ? -21.836 -9.173 21.676 1.00 80.19 170 GLU A O 1
ATOM 1344 N N . GLU A 1 171 ? -21.588 -7.101 20.866 1.00 79.25 171 GLU A N 1
ATOM 1345 C CA . GLU A 1 171 ? -20.684 -7.503 19.782 1.00 79.25 171 GLU A CA 1
ATOM 1346 C C . GLU A 1 171 ? -19.353 -8.028 20.322 1.00 79.25 171 GLU A C 1
ATOM 1348 O O . GLU A 1 171 ? -18.855 -9.042 19.825 1.00 79.25 171 GLU A O 1
ATOM 1353 N N . VAL A 1 172 ? -18.808 -7.410 21.378 1.00 80.25 172 VAL A N 1
ATOM 1354 C CA . VAL A 1 172 ? -17.605 -7.918 22.062 1.00 80.25 172 VAL A CA 1
ATOM 1355 C C . VAL A 1 172 ? -17.863 -9.315 22.616 1.00 80.25 172 VAL A C 1
ATOM 1357 O O . VAL A 1 172 ? -17.072 -10.228 22.370 1.00 80.25 172 VAL A O 1
ATOM 1360 N N . GLN A 1 173 ? -18.990 -9.527 23.298 1.00 76.75 173 GLN A N 1
ATOM 1361 C CA . GLN A 1 173 ? -19.343 -10.832 23.856 1.00 76.75 173 GLN A CA 1
ATOM 1362 C C . GLN A 1 173 ? -19.543 -11.898 22.766 1.00 76.75 173 GLN A C 1
ATOM 1364 O O . GLN A 1 173 ? -19.173 -13.060 22.947 1.00 76.75 173 GLN A O 1
ATOM 1369 N N . ASN A 1 174 ? -20.086 -11.503 21.613 1.00 76.44 174 ASN A N 1
ATOM 1370 C CA . ASN A 1 174 ? -20.317 -12.379 20.465 1.00 76.44 174 ASN A CA 1
ATOM 1371 C C . ASN A 1 174 ? -19.090 -12.557 19.550 1.00 76.44 174 ASN A C 1
ATOM 1373 O O . ASN A 1 174 ? -19.140 -13.378 18.626 1.00 76.44 174 ASN A O 1
ATOM 1377 N N . SER A 1 175 ? -17.994 -11.828 19.792 1.00 73.44 175 SER A N 1
ATOM 1378 C CA . SER A 1 175 ? -16.769 -11.891 18.981 1.00 73.44 175 SER A CA 1
ATOM 1379 C C . SER A 1 175 ? -16.037 -13.233 19.117 1.00 73.44 175 SER A C 1
ATOM 1381 O O . SER A 1 175 ? -15.439 -13.723 18.157 1.00 73.44 175 SER A O 1
ATOM 1383 N N . VAL A 1 176 ? -16.153 -13.888 20.278 1.00 68.75 176 VAL A N 1
ATOM 1384 C CA . VAL A 1 176 ? -15.596 -15.221 20.538 1.00 68.75 176 VAL A CA 1
ATOM 1385 C C . VAL A 1 176 ? -16.710 -16.260 20.461 1.00 68.75 176 VAL A C 1
ATOM 1387 O O . VAL A 1 176 ? -17.317 -16.650 21.458 1.00 68.75 176 VAL A O 1
ATOM 1390 N N . LYS A 1 177 ? -16.973 -16.763 19.254 1.00 67.75 177 LYS A N 1
ATOM 1391 C CA . LYS A 1 177 ? -17.861 -17.918 19.077 1.00 67.75 177 LYS A CA 1
ATOM 1392 C C . LYS A 1 177 ? -17.079 -19.189 19.385 1.00 67.75 177 LYS A C 1
ATOM 1394 O O . LYS A 1 177 ? -16.214 -19.599 18.611 1.00 67.75 177 LYS A O 1
ATOM 1399 N N . PHE A 1 178 ? -17.381 -19.826 20.515 1.00 63.25 178 PHE A N 1
ATOM 1400 C CA . PHE A 1 178 ? -16.855 -21.154 20.823 1.00 63.25 178 PHE A CA 1
ATOM 1401 C C . PHE A 1 178 ? -17.218 -22.108 19.685 1.00 63.25 178 PHE A C 1
ATOM 1403 O O . PHE A 1 178 ? -18.397 -22.344 19.428 1.00 63.25 178 PHE A O 1
ATOM 1410 N N . VAL A 1 179 ? -16.213 -22.667 19.002 1.00 61.62 179 VAL A N 1
ATOM 1411 C CA . VAL A 1 179 ? -16.436 -23.767 18.059 1.00 61.62 179 VAL A CA 1
ATOM 1412 C C . VAL A 1 179 ? -16.940 -24.945 18.896 1.00 61.62 179 VAL A C 1
ATOM 1414 O O . VAL A 1 179 ? -16.171 -25.498 19.684 1.00 61.62 179 VAL A O 1
ATOM 1417 N N . PRO A 1 180 ? -18.222 -25.331 18.781 1.00 61.34 180 PRO A N 1
ATOM 1418 C CA . PRO A 1 180 ? -18.894 -26.080 19.838 1.00 61.34 180 PRO A CA 1
ATOM 1419 C C . PRO A 1 180 ? -18.466 -27.549 19.910 1.00 61.34 180 PRO A C 1
ATOM 1421 O O . PRO A 1 180 ? -18.876 -28.260 20.822 1.00 61.34 180 PRO A O 1
ATOM 1424 N N . SER A 1 181 ? -17.646 -28.039 18.972 1.00 74.56 181 SER A N 1
ATOM 1425 C CA . SER A 1 181 ? -17.165 -29.415 19.024 1.00 74.56 181 SER A CA 1
ATOM 1426 C C . SER A 1 181 ? -15.703 -29.556 18.609 1.00 74.56 181 SER A C 1
ATOM 1428 O O . SER A 1 181 ? -15.266 -29.056 17.568 1.00 74.56 181 SER A O 1
ATOM 1430 N N . LEU A 1 182 ? -14.963 -30.332 19.406 1.00 73.94 182 LEU A N 1
ATOM 1431 C CA . LEU A 1 182 ? -13.628 -30.830 19.072 1.00 73.94 182 LEU A CA 1
ATOM 1432 C C . LEU A 1 182 ? -13.626 -31.532 17.702 1.00 73.94 182 LEU A C 1
ATOM 1434 O O . LEU A 1 182 ? -12.655 -31.436 16.957 1.00 73.94 182 LEU A O 1
ATOM 1438 N N . SER A 1 183 ? -14.740 -32.168 17.333 1.00 74.06 183 SER A N 1
ATOM 1439 C CA . SER A 1 183 ? -14.961 -32.807 16.034 1.00 74.06 183 SER A CA 1
ATOM 1440 C C . SER A 1 183 ? -14.837 -31.819 14.871 1.00 74.06 183 SER A C 1
ATOM 1442 O O . SER A 1 183 ? -14.188 -32.134 13.878 1.00 74.06 183 SER A O 1
ATOM 1444 N N . THR A 1 184 ? -15.384 -30.607 15.005 1.00 77.38 184 THR A N 1
ATOM 1445 C CA . THR A 1 184 ? -15.277 -29.537 14.000 1.00 77.38 184 THR A CA 1
ATOM 1446 C C . THR A 1 184 ? -13.831 -29.067 13.858 1.00 77.38 184 THR A C 1
ATOM 1448 O O . THR A 1 184 ? -13.340 -28.903 12.746 1.00 77.38 184 THR A O 1
ATOM 1451 N N . VAL A 1 185 ? -13.106 -28.923 14.970 1.00 76.06 185 VAL A N 1
ATOM 1452 C CA . VAL A 1 185 ? -11.685 -28.536 14.952 1.00 76.06 185 VAL A CA 1
ATOM 1453 C C . VAL A 1 185 ? -10.824 -29.625 14.301 1.00 76.06 185 VAL A C 1
ATOM 1455 O O . VAL A 1 185 ? -9.976 -29.327 13.458 1.00 76.06 185 VAL A O 1
ATOM 1458 N N . ILE A 1 186 ? -11.062 -30.896 14.643 1.00 79.06 186 ILE A N 1
ATOM 1459 C CA . ILE A 1 186 ? -10.395 -32.053 14.025 1.00 79.06 186 ILE A CA 1
ATOM 1460 C C . ILE A 1 186 ? -10.674 -32.088 12.519 1.00 79.06 186 ILE A C 1
ATOM 1462 O O . ILE A 1 186 ? -9.752 -32.293 11.727 1.00 79.06 186 ILE A O 1
ATOM 1466 N N . LEU A 1 187 ? -11.929 -31.871 12.126 1.00 78.06 187 LEU A N 1
ATOM 1467 C CA . LEU A 1 187 ? -12.376 -31.846 10.738 1.00 78.06 187 LEU A CA 1
ATOM 1468 C C . LEU A 1 187 ? -11.666 -30.745 9.940 1.00 78.06 187 LEU A C 1
ATOM 1470 O O . LEU A 1 187 ? -11.029 -31.043 8.931 1.00 78.06 187 LEU A O 1
ATOM 1474 N N . VAL A 1 188 ? -11.688 -29.506 10.437 1.00 78.31 188 VAL A N 1
ATOM 1475 C CA . VAL A 1 188 ? -11.012 -28.357 9.813 1.00 78.31 188 VAL A CA 1
ATOM 1476 C C . VAL A 1 188 ? -9.508 -28.613 9.692 1.00 78.31 188 VAL A C 1
ATOM 1478 O O . VAL A 1 188 ? -8.932 -28.440 8.618 1.00 78.31 188 VAL A O 1
ATOM 1481 N N . LYS A 1 189 ? -8.859 -29.121 10.748 1.00 78.56 189 LYS A N 1
ATOM 1482 C CA . LYS A 1 189 ? -7.426 -29.458 10.721 1.00 78.56 189 LYS A CA 1
ATOM 1483 C C . LYS A 1 189 ? -7.103 -30.551 9.694 1.00 78.56 189 LYS A C 1
ATOM 1485 O O . LYS A 1 189 ? -6.075 -30.479 9.019 1.00 78.56 189 LYS A O 1
ATOM 1490 N N . ALA A 1 190 ? -7.972 -31.553 9.550 1.00 77.44 190 ALA A N 1
ATOM 1491 C CA . ALA A 1 190 ? -7.824 -32.608 8.550 1.00 77.44 190 ALA A CA 1
ATOM 1492 C C . ALA A 1 190 ? -8.000 -32.080 7.114 1.00 77.44 190 ALA A C 1
ATOM 1494 O O . ALA A 1 190 ? -7.235 -32.471 6.231 1.00 77.44 190 ALA A O 1
ATOM 1495 N N . MET A 1 191 ? -8.960 -31.178 6.891 1.00 79.00 191 MET A N 1
ATOM 1496 C CA . MET A 1 191 ? -9.225 -30.531 5.598 1.00 79.00 191 MET A CA 1
ATOM 1497 C C . MET A 1 191 ? -8.057 -29.637 5.164 1.00 79.00 191 MET A C 1
ATOM 1499 O O . MET A 1 191 ? -7.570 -29.764 4.038 1.00 79.00 191 MET A O 1
ATOM 1503 N N . LEU A 1 192 ? -7.520 -28.828 6.085 1.00 77.69 192 LEU A N 1
ATOM 1504 C CA . LEU A 1 192 ? -6.340 -27.988 5.849 1.00 77.69 192 LEU A CA 1
ATOM 1505 C C . LEU A 1 192 ? -5.104 -28.825 5.489 1.00 77.69 192 LEU A C 1
ATOM 1507 O O . LEU A 1 192 ? -4.413 -28.526 4.516 1.00 77.69 192 LEU A O 1
ATOM 1511 N N . ARG A 1 193 ? -4.855 -29.928 6.211 1.00 75.69 193 ARG A N 1
ATOM 1512 C CA . ARG A 1 193 ? -3.730 -30.835 5.915 1.00 75.69 193 ARG A CA 1
ATOM 1513 C C . ARG A 1 193 ? -3.857 -31.506 4.544 1.00 75.69 193 ARG A C 1
ATOM 1515 O O . ARG A 1 193 ? -2.844 -31.781 3.909 1.00 75.69 193 ARG A O 1
ATOM 1522 N N . LYS A 1 194 ? -5.084 -31.785 4.098 1.00 74.88 194 LYS A N 1
ATOM 1523 C CA . LYS A 1 194 ? -5.371 -32.433 2.809 1.00 74.88 194 LYS A CA 1
ATOM 1524 C C . LYS A 1 194 ? -5.567 -31.445 1.653 1.00 74.88 194 LYS A C 1
ATOM 1526 O O . LYS A 1 194 ? -5.778 -31.905 0.535 1.00 74.88 194 LYS A O 1
ATOM 1531 N N . ARG A 1 195 ? -5.511 -30.126 1.902 1.00 70.94 195 ARG A N 1
ATOM 1532 C CA . ARG A 1 195 ? -5.841 -29.063 0.928 1.00 70.94 195 ARG A CA 1
ATOM 1533 C C . ARG A 1 195 ? -7.175 -29.316 0.211 1.00 70.94 195 ARG A C 1
ATOM 1535 O O . ARG A 1 195 ? -7.305 -29.095 -0.987 1.00 70.94 195 ARG A O 1
ATOM 1542 N N . SER A 1 196 ? -8.156 -29.839 0.941 1.00 64.19 196 SER A N 1
ATOM 1543 C CA . SER A 1 196 ? -9.458 -30.212 0.398 1.00 64.19 196 SER A CA 1
ATOM 1544 C C . SER A 1 196 ? -10.539 -29.814 1.389 1.00 64.19 196 SER A C 1
ATOM 1546 O O . SER A 1 196 ? -10.518 -30.255 2.536 1.00 64.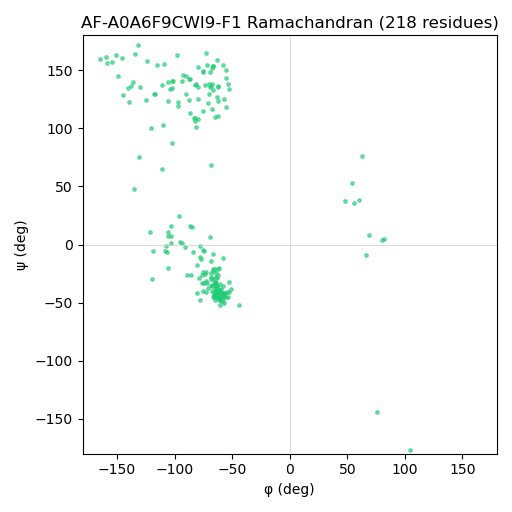19 196 SER A O 1
ATOM 1548 N N . PHE A 1 197 ? -11.489 -28.997 0.931 1.00 66.25 197 PHE A N 1
ATOM 1549 C CA . PHE A 1 197 ? -12.667 -28.601 1.706 1.00 66.25 197 PHE A CA 1
ATOM 1550 C C . PHE A 1 197 ? -13.827 -29.604 1.582 1.00 66.25 197 PHE A C 1
ATOM 1552 O O . PHE A 1 197 ? -14.965 -29.305 1.932 1.00 66.25 197 PHE A O 1
ATOM 1559 N N . SER A 1 198 ? -13.555 -30.815 1.095 1.00 60.22 198 SER A N 1
ATOM 1560 C CA . SER A 1 198 ? -14.514 -31.920 1.099 1.00 60.22 198 SER A CA 1
ATOM 1561 C C . SER A 1 198 ? -14.517 -32.584 2.474 1.00 60.22 198 SER A C 1
ATOM 1563 O O . SER A 1 198 ? -13.446 -32.794 3.041 1.00 60.22 198 SER A O 1
ATOM 1565 N N . ASN A 1 199 ? -15.686 -32.945 3.011 1.00 58.31 199 ASN A N 1
ATOM 1566 C CA . ASN A 1 199 ? -15.770 -33.657 4.286 1.00 58.31 199 ASN A CA 1
ATOM 1567 C C . ASN A 1 199 ? -15.064 -35.033 4.170 1.00 58.31 199 ASN A C 1
ATOM 1569 O O . ASN A 1 199 ? -15.581 -35.921 3.493 1.00 58.31 199 ASN A O 1
ATOM 1573 N N . PRO A 1 200 ? -13.907 -35.262 4.827 1.00 58.03 200 PRO A N 1
ATOM 1574 C CA . PRO A 1 200 ? -13.160 -36.516 4.741 1.00 58.03 200 PRO A CA 1
ATOM 1575 C C . PRO A 1 200 ? -13.880 -37.720 5.364 1.00 58.03 200 PRO A C 1
ATOM 1577 O O . PRO A 1 200 ? -13.381 -38.835 5.223 1.00 58.03 200 PRO A O 1
ATOM 1580 N N . TYR A 1 201 ? -15.005 -37.505 6.052 1.00 62.47 201 TYR A N 1
ATOM 1581 C CA . TYR A 1 201 ? -15.826 -38.550 6.665 1.00 62.47 201 TYR A CA 1
ATOM 1582 C C . TYR A 1 201 ? -17.131 -38.821 5.902 1.00 62.47 201 TYR A C 1
ATOM 1584 O O . TYR A 1 201 ? -17.962 -39.590 6.385 1.00 62.47 201 TYR A O 1
ATOM 1592 N N . GLU A 1 202 ? -17.339 -38.224 4.721 1.00 56.66 202 GLU A N 1
ATOM 1593 C CA . GLU A 1 202 ? -18.448 -38.639 3.858 1.00 56.66 202 GLU A CA 1
ATOM 1594 C C . GLU A 1 202 ? -18.270 -40.105 3.436 1.00 56.66 202 GLU A C 1
ATOM 1596 O O . GLU A 1 202 ? -17.249 -40.508 2.872 1.00 56.66 202 GLU A O 1
ATOM 1601 N N . CYS A 1 203 ? -19.283 -40.922 3.735 1.00 51.12 203 CYS A N 1
ATOM 1602 C CA . CYS A 1 203 ? -19.317 -42.329 3.362 1.00 51.12 203 CYS A CA 1
ATOM 1603 C C . CYS A 1 203 ? -19.297 -42.458 1.820 1.00 51.12 203 CYS A C 1
ATOM 1605 O O . CYS A 1 203 ? -20.071 -41.761 1.159 1.00 51.12 203 CYS A O 1
ATOM 1607 N N . PRO A 1 204 ? -18.506 -43.372 1.218 1.00 52.00 204 PRO A N 1
ATOM 1608 C CA . PRO A 1 204 ? -18.318 -43.454 -0.240 1.00 52.00 204 PRO A CA 1
ATOM 1609 C C . PRO A 1 204 ? -19.592 -43.665 -1.076 1.00 52.00 204 PRO A C 1
ATOM 1611 O O . PRO A 1 204 ? -19.545 -43.539 -2.298 1.00 52.00 204 PRO A O 1
ATOM 1614 N N . ARG A 1 205 ? -20.729 -43.990 -0.450 1.00 45.84 205 ARG A N 1
ATOM 1615 C CA . ARG A 1 205 ? -21.988 -44.283 -1.145 1.00 45.84 205 ARG A CA 1
ATOM 1616 C C . ARG A 1 205 ? -22.623 -43.067 -1.834 1.00 45.84 205 ARG A C 1
ATOM 1618 O O . ARG A 1 205 ? -23.249 -43.263 -2.865 1.00 45.84 205 ARG A O 1
ATOM 1625 N N . SER A 1 206 ? -22.410 -41.830 -1.367 1.00 48.03 206 SER A N 1
ATOM 1626 C CA . SER A 1 206 ? -23.026 -40.643 -2.005 1.00 48.03 206 SER A CA 1
ATOM 1627 C C . SER A 1 206 ? -22.288 -40.146 -3.257 1.00 48.03 206 SER A C 1
ATOM 1629 O O . SER A 1 206 ? -22.849 -39.407 -4.068 1.00 48.03 206 SER A O 1
ATOM 1631 N N . ARG A 1 207 ? -21.026 -40.559 -3.455 1.00 48.16 207 ARG A N 1
ATOM 1632 C CA . ARG A 1 207 ? -20.206 -40.128 -4.603 1.00 48.16 207 ARG A CA 1
ATOM 1633 C C . ARG A 1 207 ? -20.603 -40.830 -5.908 1.00 48.16 207 ARG A C 1
ATOM 1635 O O . ARG A 1 207 ? -20.417 -40.265 -6.985 1.00 48.16 207 ARG A O 1
ATOM 1642 N N . ALA A 1 208 ? -21.178 -42.031 -5.806 1.00 45.53 208 ALA A N 1
ATOM 1643 C CA . ALA A 1 208 ? -21.670 -42.797 -6.949 1.00 45.53 208 ALA A CA 1
ATOM 1644 C C . ALA A 1 208 ? -22.983 -42.229 -7.519 1.00 45.53 208 ALA A C 1
ATOM 1646 O O . ALA A 1 208 ? -23.178 -42.245 -8.730 1.00 45.53 208 ALA A O 1
ATOM 1647 N N . GLU A 1 209 ? -23.850 -41.656 -6.679 1.00 43.75 209 GLU A N 1
ATOM 1648 C CA . GLU A 1 209 ? -25.154 -41.139 -7.122 1.00 43.75 209 GLU A CA 1
ATOM 1649 C C . GLU A 1 209 ? -25.054 -39.767 -7.805 1.00 43.75 209 GLU A C 1
ATOM 1651 O O . GLU A 1 209 ? -25.813 -39.481 -8.726 1.00 43.75 209 GLU A O 1
ATOM 1656 N N . ARG A 1 210 ? -24.064 -38.939 -7.443 1.00 46.44 210 ARG A N 1
ATOM 1657 C CA . ARG A 1 210 ? -23.833 -37.635 -8.100 1.00 46.44 210 ARG A CA 1
ATOM 1658 C C . ARG A 1 210 ? -23.134 -37.726 -9.462 1.00 46.44 210 ARG A C 1
ATOM 1660 O O . ARG A 1 210 ? -23.085 -36.730 -10.171 1.00 46.44 210 ARG A O 1
ATOM 1667 N N . SER A 1 211 ? -22.608 -38.896 -9.835 1.00 44.56 211 SER A N 1
ATOM 1668 C CA . SER A 1 211 ? -21.901 -39.100 -11.113 1.00 44.56 211 SER A CA 1
ATOM 1669 C C . SER A 1 211 ? -22.806 -39.620 -12.243 1.00 44.56 211 SER A C 1
ATOM 1671 O O . SER A 1 211 ? -22.323 -39.844 -13.347 1.00 44.56 211 SER A O 1
ATOM 1673 N N . MET A 1 212 ? -24.109 -39.809 -11.991 1.00 40.41 212 MET A N 1
ATOM 1674 C CA . MET A 1 212 ? -25.069 -40.395 -12.945 1.00 40.41 212 MET A CA 1
ATOM 1675 C C . MET A 1 212 ? -25.990 -39.370 -13.629 1.00 40.41 212 MET A C 1
ATOM 1677 O O . MET A 1 212 ? -26.992 -39.745 -14.231 1.00 40.41 212 MET A O 1
ATOM 1681 N N . SER A 1 213 ? -25.662 -38.079 -13.584 1.00 44.22 213 SER A N 1
ATOM 1682 C CA . SER A 1 213 ? -26.366 -37.040 -14.347 1.00 44.22 213 SER A CA 1
ATOM 1683 C C . SER A 1 213 ? -25.474 -36.471 -15.452 1.00 44.22 213 SER A C 1
ATOM 1685 O O . SER A 1 213 ? -25.099 -35.302 -15.425 1.00 44.22 213 SER A O 1
ATOM 1687 N N . ALA A 1 214 ? -25.127 -37.313 -16.424 1.00 42.91 214 ALA A N 1
ATOM 1688 C CA . ALA A 1 214 ? -24.744 -36.878 -17.765 1.00 42.91 214 ALA A CA 1
ATOM 1689 C C . ALA A 1 214 ? -25.775 -37.471 -18.743 1.00 42.91 214 ALA A C 1
ATOM 1691 O O . ALA A 1 214 ? -26.082 -38.661 -18.631 1.00 42.91 214 ALA A O 1
ATOM 1692 N N . PRO A 1 215 ? -26.374 -36.673 -19.643 1.00 40.12 215 PRO A N 1
ATOM 1693 C CA . PRO A 1 215 ? -27.454 -37.145 -20.493 1.00 40.12 215 PRO A CA 1
ATOM 1694 C C . PRO A 1 215 ? -26.939 -38.153 -21.523 1.00 40.12 215 PRO A C 1
ATOM 1696 O O . PRO A 1 215 ? -25.898 -37.966 -22.151 1.00 40.12 215 PRO A O 1
ATOM 1699 N N . SER A 1 216 ? -27.707 -39.228 -21.673 1.00 37.88 216 SER A N 1
ATOM 1700 C CA . SER A 1 216 ? -27.553 -40.265 -22.685 1.00 37.88 216 SER A CA 1
ATOM 1701 C C . SER A 1 216 ? -27.502 -39.686 -24.101 1.00 37.88 216 SER A C 1
ATOM 1703 O O . SER A 1 216 ? -28.308 -38.832 -24.465 1.00 37.88 216 SER A O 1
ATOM 1705 N N . ASN A 1 217 ? -26.596 -40.230 -24.914 1.00 40.25 217 ASN A N 1
ATOM 1706 C CA . ASN A 1 217 ? -26.566 -40.059 -26.364 1.00 40.25 217 ASN A CA 1
ATOM 1707 C C . ASN A 1 217 ? -27.921 -40.404 -27.024 1.00 40.25 217 ASN A C 1
ATOM 1709 O O . ASN A 1 217 ? -28.489 -41.470 -26.783 1.00 40.25 217 ASN A O 1
ATOM 1713 N N . LEU A 1 218 ? -28.354 -39.523 -27.926 1.00 37.09 218 LEU A N 1
ATOM 1714 C CA . LEU A 1 218 ? -29.330 -39.661 -29.023 1.00 37.09 218 LEU A CA 1
ATOM 1715 C C . LEU A 1 218 ? -28.725 -38.737 -30.112 1.00 37.09 218 LEU A C 1
ATOM 1717 O O . LEU A 1 218 ? -28.382 -37.611 -29.772 1.00 37.09 218 LEU A O 1
ATOM 1721 N N . LEU A 1 219 ? -28.483 -39.051 -31.384 1.00 39.09 219 LEU A N 1
ATOM 1722 C CA . LEU A 1 219 ? -28.945 -40.052 -32.344 1.00 39.09 219 LEU A CA 1
ATOM 1723 C C . LEU A 1 219 ? -27.963 -40.067 -33.534 1.00 39.09 219 LEU A C 1
ATOM 1725 O O . LEU A 1 219 ? -27.327 -39.048 -33.782 1.00 39.09 219 LEU A O 1
ATOM 1729 N N . MET A 1 220 ? -27.996 -41.190 -34.267 1.00 38.91 220 MET A N 1
ATOM 1730 C CA . MET A 1 220 ? -27.743 -41.383 -35.713 1.00 38.91 220 MET A CA 1
ATOM 1731 C C . MET A 1 220 ? -26.452 -40.857 -36.345 1.00 38.91 220 MET A C 1
ATOM 1733 O O . MET A 1 220 ? -26.285 -39.630 -36.483 1.00 38.91 220 MET A O 1
#

Sequence (220 aa):
MEHLHYQKIVHRDIKPANVLLGDDGHVKIADFGVSNQFEGNDALLSSTAGTPAFMAPETLSDIHQSFSGKALDVWAMGVTLYCFVFGKCPFIDEYILVLHNKIRTKCVEFPESPEITEELKTLILRMLDKNPDTRITIPEIKLDPWVTQDGCDPLPLEEEHCSVVEVTEEEVQNSVKFVPSLSTVILVKAMLRKRSFSNPYECPRSRAERSMSAPSNLLM

Secondary structure (DSSP, 8-state):
-HHHHHTTEE-S---GGGEEEPTTS-EEE---TT-EE-STTS-EE-S--S-GGG--GGGG-SS---EEHHHHHHHHHHHHHHHHHHSS-SS--SSHHHHHHHHHHPPP---SSS---HHHHHHHHHHT-SSTTTSPPHHHHTT-HHHHTTTTSPPPPHHHH-------HHHHHHHS-----HHHHHHHHHHHHHT--S-TT--THHHHHTT--SPPP---